Protein AF-A0A955ATY0-F1 (afdb_monomer_lite)

Structure (mmCIF, N/CA/C/O backbone):
data_AF-A0A955ATY0-F1
#
_entry.id   AF-A0A955ATY0-F1
#
loop_
_atom_site.group_PDB
_atom_site.id
_atom_site.type_symbol
_atom_site.label_atom_id
_atom_site.label_alt_id
_atom_site.label_comp_id
_atom_site.label_asym_id
_atom_site.label_entity_id
_atom_site.label_seq_id
_atom_site.pdbx_PDB_ins_code
_atom_site.Cartn_x
_atom_site.Cartn_y
_atom_site.Cartn_z
_atom_site.occupancy
_atom_site.B_iso_or_equiv
_atom_site.auth_seq_id
_atom_site.auth_comp_id
_atom_site.auth_asym_id
_atom_site.auth_atom_id
_atom_site.pdbx_PDB_model_num
ATOM 1 N N . MET A 1 1 ? 28.912 36.014 -20.173 1.00 41.66 1 MET A N 1
ATOM 2 C CA . MET A 1 1 ? 28.326 34.817 -20.828 1.00 41.66 1 MET A CA 1
ATOM 3 C C . MET A 1 1 ? 28.133 35.003 -22.333 1.00 41.66 1 MET A C 1
ATOM 5 O O . MET A 1 1 ? 28.830 34.347 -23.089 1.00 41.66 1 MET A O 1
ATOM 9 N N . ALA A 1 2 ? 27.300 35.951 -22.787 1.00 40.22 2 ALA A N 1
ATOM 10 C CA . ALA A 1 2 ? 27.138 36.262 -24.221 1.00 40.22 2 ALA A CA 1
ATOM 11 C C . ALA A 1 2 ? 28.432 36.733 -24.925 1.00 40.22 2 ALA A C 1
ATOM 13 O O . ALA A 1 2 ? 28.529 36.702 -26.146 1.00 40.22 2 ALA A O 1
ATOM 14 N N . GLU A 1 3 ? 29.416 37.206 -24.164 1.00 40.75 3 GLU A N 1
ATOM 15 C CA . GLU A 1 3 ? 30.746 37.599 -24.651 1.00 40.75 3 GLU A CA 1
ATOM 16 C C . GLU A 1 3 ? 31.743 36.421 -24.657 1.00 40.75 3 GLU A C 1
ATOM 18 O O . GLU A 1 3 ? 32.624 36.362 -25.502 1.00 40.75 3 GLU A O 1
ATOM 23 N N . TRP A 1 4 ? 31.542 35.420 -23.789 1.00 49.94 4 TRP A N 1
ATOM 24 C CA . TRP A 1 4 ? 32.333 34.179 -23.757 1.00 49.94 4 TRP A CA 1
ATOM 25 C C . TRP A 1 4 ? 31.950 33.238 -24.908 1.00 49.94 4 TRP A C 1
ATOM 27 O O . TRP A 1 4 ? 32.827 32.706 -25.586 1.00 49.94 4 TRP A O 1
ATOM 37 N N . LEU A 1 5 ? 30.643 33.124 -25.190 1.00 47.47 5 LEU A N 1
ATOM 38 C CA . LEU A 1 5 ? 30.106 32.405 -26.354 1.00 47.47 5 LEU A CA 1
ATOM 39 C C . LEU A 1 5 ? 30.513 33.062 -27.683 1.00 47.47 5 LEU A C 1
ATOM 41 O O . LEU A 1 5 ? 30.740 32.362 -28.661 1.00 47.47 5 LEU A O 1
ATOM 45 N N . ARG A 1 6 ? 30.664 34.395 -27.704 1.00 46.09 6 ARG A N 1
ATOM 46 C CA . ARG A 1 6 ? 31.121 35.149 -28.884 1.00 46.09 6 ARG A CA 1
ATOM 47 C C . ARG A 1 6 ? 32.581 34.901 -29.260 1.00 46.09 6 ARG A C 1
ATOM 49 O O . ARG A 1 6 ? 32.931 35.067 -30.421 1.00 46.09 6 ARG A O 1
ATOM 56 N N . ASN A 1 7 ? 33.411 34.503 -28.298 1.00 49.38 7 ASN A N 1
ATOM 57 C CA . ASN A 1 7 ? 34.854 34.348 -28.483 1.00 49.38 7 ASN A CA 1
ATOM 58 C C . ASN A 1 7 ? 35.297 32.913 -28.829 1.00 49.38 7 ASN A C 1
ATOM 60 O O . ASN A 1 7 ? 36.490 32.692 -29.005 1.00 49.38 7 ASN A O 1
ATOM 64 N N . HIS A 1 8 ? 34.377 31.946 -28.935 1.00 50.59 8 HIS A N 1
ATOM 65 C CA . HIS A 1 8 ? 34.693 30.553 -29.278 1.00 50.59 8 HIS A CA 1
ATOM 66 C C . HIS A 1 8 ? 33.981 30.142 -30.584 1.00 50.59 8 HIS A C 1
ATOM 68 O O . HIS A 1 8 ? 32.790 30.395 -30.749 1.00 50.59 8 HIS A O 1
ATOM 74 N N . GLU A 1 9 ? 34.716 29.520 -31.518 1.00 41.78 9 GLU A N 1
ATOM 75 C CA . GLU A 1 9 ? 34.393 29.278 -32.947 1.00 41.78 9 GLU A CA 1
ATOM 76 C C . GLU A 1 9 ? 33.212 28.320 -33.250 1.00 41.78 9 GLU A C 1
ATOM 78 O O . GLU A 1 9 ? 33.247 27.567 -34.219 1.00 41.78 9 GLU A O 1
ATOM 83 N N . ARG A 1 10 ? 32.143 28.294 -32.447 1.00 54.28 10 ARG A N 1
ATOM 84 C CA . ARG A 1 10 ? 30.954 27.450 -32.716 1.00 54.28 10 ARG A CA 1
ATOM 85 C C . ARG A 1 10 ? 29.649 28.224 -32.582 1.00 54.28 10 ARG A C 1
ATOM 87 O O . ARG A 1 10 ? 28.646 27.722 -32.080 1.00 54.28 10 ARG A O 1
ATOM 94 N N . HIS A 1 11 ? 29.681 29.469 -33.049 1.00 50.69 11 HIS A N 1
ATOM 95 C CA . HIS A 1 11 ? 28.543 30.383 -33.020 1.00 50.69 11 HIS A CA 1
ATOM 96 C C . HIS A 1 11 ? 27.327 29.828 -33.780 1.00 50.69 11 HIS A C 1
ATOM 98 O O . HIS A 1 11 ? 26.196 30.036 -33.346 1.00 50.69 11 HIS A O 1
ATOM 104 N N . ASP A 1 12 ? 27.563 29.081 -34.860 1.00 50.47 12 ASP A N 1
ATOM 105 C CA . ASP A 1 12 ? 26.503 28.513 -35.695 1.00 50.47 12 ASP A CA 1
ATOM 106 C C . ASP A 1 12 ? 25.806 27.325 -35.019 1.00 50.47 12 ASP A C 1
ATOM 108 O O . ASP A 1 12 ? 24.581 27.286 -34.980 1.00 50.47 12 ASP A O 1
ATOM 112 N N . GLU A 1 13 ? 26.548 26.428 -34.362 1.00 52.66 13 GLU A N 1
ATOM 113 C CA . GLU A 1 13 ? 25.956 25.292 -33.637 1.00 52.66 13 GLU A CA 1
ATOM 114 C C . GLU A 1 13 ? 25.204 25.721 -32.373 1.00 52.66 13 GLU A C 1
ATOM 116 O O . GLU A 1 13 ? 24.141 25.184 -32.063 1.00 52.66 13 GLU A O 1
ATOM 121 N N . ALA A 1 14 ? 25.723 26.716 -31.646 1.00 49.47 14 ALA A N 1
ATOM 122 C CA . ALA A 1 14 ? 25.027 27.269 -30.488 1.00 49.47 14 ALA A CA 1
ATOM 123 C C . ALA A 1 14 ? 23.719 27.964 -30.904 1.00 49.47 14 ALA A C 1
ATOM 125 O O . ALA A 1 14 ? 22.704 27.824 -30.222 1.00 49.47 14 ALA A O 1
ATOM 126 N N . ASN A 1 15 ? 23.722 28.667 -32.040 1.00 49.94 15 ASN A N 1
ATOM 127 C CA . ASN A 1 15 ? 22.530 29.306 -32.594 1.00 49.94 15 ASN A CA 1
ATOM 128 C C . ASN A 1 15 ? 21.525 28.290 -33.165 1.00 49.94 15 ASN A C 1
ATOM 130 O O . ASN A 1 15 ? 20.322 28.503 -33.031 1.00 49.94 15 ASN A O 1
ATOM 134 N N . GLU A 1 16 ? 21.980 27.179 -33.748 1.00 54.19 16 GLU A N 1
ATOM 135 C CA . GLU A 1 16 ? 21.119 26.111 -34.276 1.00 54.19 16 GLU A CA 1
ATOM 136 C C . GLU A 1 16 ? 20.442 25.308 -33.149 1.00 54.19 16 GLU A C 1
ATOM 138 O O . GLU A 1 16 ? 19.235 25.040 -33.197 1.00 54.19 16 GLU A O 1
ATOM 143 N N . LEU A 1 17 ? 21.181 25.019 -32.070 1.00 50.62 17 LEU A N 1
ATOM 144 C CA . LEU A 1 17 ? 20.643 24.410 -30.849 1.00 50.62 17 LEU A CA 1
ATOM 145 C C . LEU A 1 17 ? 19.684 25.354 -30.114 1.00 50.62 17 LEU A C 1
ATOM 147 O O . LEU A 1 17 ? 18.619 24.923 -29.669 1.00 50.62 17 LEU A O 1
ATOM 151 N N . PHE A 1 18 ? 20.012 26.648 -30.030 1.00 46.56 18 PHE A N 1
ATOM 152 C CA . PHE A 1 18 ? 19.133 27.652 -29.428 1.00 46.56 18 PHE A CA 1
ATOM 153 C C . PHE A 1 18 ? 17.856 27.856 -30.255 1.00 46.56 18 PHE A C 1
ATOM 155 O O . PHE A 1 18 ? 16.760 27.887 -29.698 1.00 46.56 18 PHE A O 1
ATOM 162 N N . GLY A 1 19 ? 17.971 27.919 -31.584 1.00 52.66 19 GLY A N 1
ATOM 163 C CA . GLY A 1 19 ? 16.832 27.999 -32.499 1.00 52.66 19 GLY A CA 1
ATOM 164 C C . GLY A 1 19 ? 15.909 26.783 -32.396 1.00 52.66 19 GLY A C 1
ATOM 165 O O . GLY A 1 19 ? 14.691 26.943 -32.339 1.00 52.66 19 GLY A O 1
ATOM 166 N N . SER A 1 20 ? 16.478 25.580 -32.276 1.00 51.69 20 SER A N 1
ATOM 167 C CA . SER A 1 20 ? 15.718 24.337 -32.090 1.00 51.69 20 SER A CA 1
ATOM 168 C C . SER A 1 20 ? 15.016 24.273 -30.728 1.00 51.69 20 SER A C 1
ATOM 170 O O . SER A 1 20 ? 13.864 23.848 -30.652 1.00 51.69 20 SER A O 1
ATOM 172 N N . ALA A 1 21 ? 15.665 24.748 -29.660 1.00 43.34 21 ALA A N 1
ATOM 173 C CA . ALA A 1 21 ? 15.080 24.801 -28.320 1.00 43.34 21 ALA A CA 1
ATOM 174 C C . ALA A 1 21 ? 13.936 25.826 -28.219 1.00 43.34 21 ALA A C 1
ATOM 176 O O . ALA A 1 21 ? 12.898 25.538 -27.628 1.00 43.34 21 ALA A O 1
ATOM 177 N N . VAL A 1 22 ? 14.084 27.000 -28.843 1.00 44.56 22 VAL A N 1
ATOM 178 C CA . VAL A 1 22 ? 13.033 28.034 -28.888 1.00 44.56 22 VAL A CA 1
ATOM 179 C C . VAL A 1 22 ? 11.844 27.586 -29.746 1.00 44.56 22 VAL A C 1
ATOM 181 O O . VAL A 1 22 ? 10.699 27.822 -29.367 1.00 44.56 22 VAL A O 1
ATOM 184 N N . ALA A 1 23 ? 12.089 26.889 -30.861 1.00 48.66 23 ALA A N 1
ATOM 185 C CA . ALA A 1 23 ? 11.028 26.329 -31.700 1.00 48.66 23 ALA A CA 1
ATOM 186 C C . ALA A 1 23 ? 10.260 25.177 -31.018 1.00 48.66 23 ALA A C 1
ATOM 188 O O . ALA A 1 23 ? 9.065 25.021 -31.258 1.00 48.66 23 ALA A O 1
ATOM 189 N N . MET A 1 24 ? 10.919 24.392 -30.156 1.00 40.50 24 MET A N 1
ATOM 190 C CA . MET A 1 24 ? 10.296 23.285 -29.413 1.00 40.50 24 MET A CA 1
ATOM 191 C C . MET A 1 24 ? 9.377 23.735 -28.270 1.00 40.50 24 MET A C 1
ATOM 193 O O . MET A 1 24 ? 8.453 23.002 -27.930 1.00 40.50 24 MET A O 1
ATOM 197 N N . LEU A 1 25 ? 9.626 24.897 -27.657 1.00 41.34 25 LEU A N 1
ATOM 198 C CA . LEU A 1 25 ? 9.007 25.264 -26.373 1.00 41.34 25 LEU A CA 1
ATOM 199 C C . LEU A 1 25 ? 7.781 26.184 -26.488 1.00 41.34 25 LEU A C 1
ATOM 201 O O . LEU A 1 25 ? 7.130 26.445 -25.482 1.00 41.34 25 LEU A O 1
ATOM 205 N N . GLY A 1 26 ? 7.424 26.635 -27.695 1.00 38.22 26 GLY A N 1
ATOM 206 C CA . GLY A 1 26 ? 6.106 27.205 -28.022 1.00 38.22 26 GLY A CA 1
ATOM 207 C C . GLY A 1 26 ? 5.712 28.546 -27.379 1.00 38.22 26 GLY A C 1
ATOM 208 O O . GLY A 1 26 ? 4.779 29.171 -27.872 1.00 38.22 26 GLY A O 1
ATOM 209 N N . GLU A 1 27 ? 6.412 29.028 -26.347 1.00 41.16 27 GLU A N 1
ATOM 210 C CA . GLU A 1 27 ? 6.155 30.300 -25.650 1.00 41.16 27 GLU A CA 1
ATOM 211 C C . GLU A 1 27 ? 7.454 30.974 -25.142 1.00 41.16 27 GLU A C 1
ATOM 213 O O . GLU A 1 27 ? 8.495 30.315 -25.035 1.00 41.16 27 GLU A O 1
ATOM 218 N N . PRO A 1 28 ? 7.453 32.297 -24.850 1.00 39.69 28 PRO A N 1
ATOM 219 C CA . PRO A 1 28 ? 8.675 33.037 -24.553 1.00 39.69 28 PRO A CA 1
ATOM 220 C C . PRO A 1 28 ? 9.179 32.744 -23.135 1.00 39.69 28 PRO A C 1
ATOM 222 O O . PRO A 1 28 ? 8.809 33.399 -22.161 1.00 39.69 28 PRO A O 1
ATOM 225 N N . ILE A 1 29 ? 10.101 31.793 -23.027 1.00 45.78 29 ILE A N 1
ATOM 226 C CA . ILE A 1 29 ? 10.984 31.677 -21.866 1.00 45.78 29 ILE A CA 1
ATOM 227 C C . ILE A 1 29 ? 11.922 32.891 -21.875 1.00 45.78 29 ILE A C 1
ATOM 229 O O . ILE A 1 29 ? 12.452 33.276 -22.920 1.00 45.78 29 ILE A O 1
ATOM 233 N N . THR A 1 30 ? 12.147 33.515 -20.718 1.00 48.31 30 THR A N 1
ATOM 234 C CA . THR A 1 30 ? 13.128 34.601 -20.624 1.00 48.31 30 THR A CA 1
ATOM 235 C C . THR A 1 30 ? 14.504 34.072 -21.035 1.00 48.31 30 THR A C 1
ATOM 237 O O . THR A 1 30 ? 14.915 32.973 -20.661 1.00 48.31 30 THR A O 1
ATOM 240 N N . THR A 1 31 ? 15.243 34.853 -21.823 1.00 47.38 31 THR A N 1
ATOM 241 C CA . THR A 1 31 ? 16.511 34.462 -22.470 1.00 47.38 31 THR A CA 1
ATOM 242 C C . THR A 1 31 ? 17.557 33.900 -21.493 1.00 47.38 31 THR A C 1
ATOM 244 O O . THR A 1 31 ? 18.466 33.175 -21.895 1.00 47.38 31 THR A O 1
ATOM 247 N N . GLN A 1 32 ? 17.423 34.197 -20.198 1.00 43.22 32 GLN A N 1
ATOM 248 C CA . GLN A 1 32 ? 18.288 33.703 -19.128 1.00 43.22 32 GLN A CA 1
ATOM 249 C C . GLN A 1 32 ? 18.072 32.216 -18.797 1.00 43.22 32 GLN A C 1
ATOM 251 O O . GLN A 1 32 ? 19.061 31.510 -18.625 1.00 43.22 32 GLN A O 1
ATOM 256 N N . SER A 1 33 ? 16.837 31.705 -18.772 1.00 44.78 33 SER A N 1
ATOM 257 C CA . SER A 1 33 ? 16.572 30.314 -18.362 1.00 44.78 33 SER A CA 1
ATOM 258 C C . SER A 1 33 ? 16.951 29.294 -19.441 1.00 44.78 33 SER A C 1
ATOM 260 O O . SER A 1 33 ? 17.534 28.258 -19.128 1.00 44.78 33 SER A O 1
ATOM 262 N N . ALA A 1 34 ? 16.726 29.614 -20.720 1.00 46.12 34 ALA A N 1
ATOM 263 C CA . ALA A 1 34 ? 17.145 28.759 -21.837 1.00 46.12 34 ALA A CA 1
ATOM 264 C C . ALA A 1 34 ? 18.680 28.655 -21.950 1.00 46.12 34 ALA A C 1
ATOM 266 O O . ALA A 1 34 ? 19.219 27.587 -22.230 1.00 46.12 34 ALA A O 1
ATOM 267 N N . THR A 1 35 ? 19.396 29.748 -21.660 1.00 48.88 35 THR A N 1
ATOM 268 C CA . THR A 1 35 ? 20.867 29.774 -21.697 1.00 48.88 35 THR A CA 1
ATOM 269 C C . THR A 1 35 ? 21.475 28.883 -20.607 1.00 48.88 35 THR A C 1
ATOM 271 O O . THR A 1 35 ? 22.468 28.210 -20.855 1.00 48.88 35 THR A O 1
ATOM 274 N N . VAL A 1 36 ? 20.877 28.829 -19.411 1.00 50.25 36 VAL A N 1
ATOM 275 C CA . VAL A 1 36 ? 21.381 27.992 -18.306 1.00 50.25 36 VAL A CA 1
ATOM 276 C C . VAL A 1 36 ? 21.211 26.500 -18.608 1.00 50.25 36 VAL A C 1
ATOM 278 O O . VAL A 1 36 ? 22.141 25.732 -18.384 1.00 50.25 36 VAL A O 1
ATOM 281 N N . ILE A 1 37 ? 20.075 26.094 -19.182 1.00 50.31 37 ILE A N 1
ATOM 282 C CA . ILE A 1 37 ? 19.793 24.684 -19.504 1.00 50.31 37 ILE A CA 1
ATOM 283 C C . ILE A 1 37 ? 20.755 24.154 -20.579 1.00 50.31 37 ILE A C 1
ATOM 285 O O . ILE A 1 37 ? 21.336 23.081 -20.414 1.00 50.31 37 ILE A O 1
ATOM 289 N N . VAL A 1 38 ? 20.995 24.931 -21.642 1.00 50.41 38 VAL A N 1
ATOM 290 C CA . VAL A 1 38 ? 21.937 24.554 -22.712 1.00 50.41 38 VAL A CA 1
ATOM 291 C C . VAL A 1 38 ? 23.382 24.512 -22.197 1.00 50.41 38 VAL A C 1
ATOM 293 O O . VAL A 1 38 ? 24.129 23.596 -22.537 1.00 50.41 38 VAL A O 1
ATOM 296 N N . CYS A 1 39 ? 23.775 25.449 -21.327 1.00 53.81 39 CYS A N 1
ATOM 297 C CA . CYS A 1 39 ? 25.119 25.472 -20.745 1.00 53.81 39 CYS A CA 1
ATOM 298 C C . CYS A 1 39 ? 25.400 24.278 -19.819 1.00 53.81 39 CYS A C 1
ATOM 300 O O . CYS A 1 39 ? 26.525 23.787 -19.809 1.00 53.81 39 CYS A O 1
ATOM 302 N N . VAL A 1 40 ? 24.411 23.784 -19.064 1.00 54.81 40 VAL A N 1
ATOM 303 C CA . VAL A 1 40 ? 24.610 22.608 -18.195 1.00 54.81 40 VAL A CA 1
ATOM 304 C C . VAL A 1 40 ? 24.704 21.313 -19.012 1.00 54.81 40 VAL A C 1
ATOM 306 O O . VAL A 1 40 ? 25.479 20.432 -18.662 1.00 54.81 40 VAL A O 1
ATOM 309 N N . HIS A 1 41 ? 23.986 21.205 -20.134 1.00 50.84 41 HIS A N 1
ATOM 310 C CA . HIS A 1 41 ? 24.010 20.004 -20.982 1.00 50.84 41 HIS A CA 1
ATOM 311 C C . HIS A 1 41 ? 25.291 19.838 -21.820 1.00 50.84 41 HIS A C 1
ATOM 313 O O . HIS A 1 41 ? 25.611 18.726 -22.233 1.00 50.84 41 HIS A O 1
ATOM 319 N N . LEU A 1 42 ? 26.024 20.924 -22.087 1.00 50.81 42 LEU A N 1
ATOM 320 C CA . LEU A 1 42 ? 27.236 20.905 -22.921 1.00 50.81 42 LEU A CA 1
ATOM 321 C C . LEU A 1 42 ? 28.549 20.890 -22.118 1.00 50.81 42 LEU A C 1
ATOM 323 O O . LEU A 1 42 ? 29.625 20.733 -22.704 1.00 50.81 42 LEU A O 1
ATOM 327 N N . CYS A 1 43 ? 28.482 21.051 -20.795 1.00 57.62 43 CYS A N 1
ATOM 328 C CA . CYS A 1 43 ? 29.654 21.088 -19.926 1.00 57.62 43 CYS A CA 1
ATOM 329 C C . CYS A 1 43 ? 29.855 19.743 -19.219 1.00 57.62 43 CYS A C 1
ATOM 331 O O . CYS A 1 43 ? 29.097 19.377 -18.327 1.00 57.62 43 CYS A O 1
ATOM 333 N N . THR A 1 44 ? 30.910 19.020 -19.599 1.00 65.81 44 THR A N 1
ATOM 334 C CA . THR A 1 44 ? 31.425 17.884 -18.822 1.00 65.81 44 THR A CA 1
ATOM 335 C C . THR A 1 44 ? 32.070 18.378 -17.523 1.00 65.81 44 THR A C 1
ATOM 337 O O . THR A 1 44 ? 32.506 19.527 -17.442 1.00 65.81 44 THR A O 1
ATOM 340 N N . GLU A 1 45 ? 32.180 17.513 -16.513 1.00 57.97 45 GLU A N 1
ATOM 341 C CA . GLU A 1 45 ? 32.820 17.838 -15.224 1.00 57.97 45 GLU A CA 1
ATOM 342 C C . GLU A 1 45 ? 34.251 18.390 -15.403 1.00 57.97 45 GLU A C 1
ATOM 344 O O . GLU A 1 45 ? 34.644 19.373 -14.775 1.00 57.97 45 GLU A O 1
ATOM 349 N N . GLU A 1 46 ? 34.988 17.834 -16.368 1.00 68.25 46 GLU A N 1
ATOM 350 C CA . GLU A 1 46 ? 36.325 18.279 -16.770 1.00 68.25 46 GLU A CA 1
ATOM 351 C C . GLU A 1 46 ? 36.317 19.726 -17.301 1.00 68.25 46 GLU A C 1
ATOM 353 O O . GLU A 1 46 ? 37.175 20.527 -16.941 1.00 68.25 46 GLU A O 1
ATOM 358 N N . ARG A 1 47 ? 35.283 20.117 -18.055 1.00 69.44 47 ARG A N 1
ATOM 359 C CA . ARG A 1 47 ? 35.109 21.486 -18.572 1.00 69.44 47 ARG A CA 1
ATOM 360 C C . ARG A 1 47 ? 34.583 22.477 -17.542 1.00 69.44 47 ARG A C 1
ATOM 362 O O . ARG A 1 47 ? 34.895 23.661 -17.625 1.00 69.44 47 ARG A O 1
ATOM 369 N N . LEU A 1 48 ? 33.821 22.019 -16.549 1.00 70.69 48 LEU A N 1
ATOM 370 C CA . LEU A 1 48 ? 33.420 22.867 -15.422 1.00 70.69 48 LEU A CA 1
ATOM 371 C C . LEU A 1 48 ? 34.645 23.324 -14.616 1.00 70.69 48 LEU A C 1
ATOM 373 O O . LEU A 1 48 ? 34.654 24.441 -14.100 1.00 70.69 48 LEU A O 1
ATOM 377 N N . SER A 1 49 ? 35.708 22.512 -14.567 1.00 73.25 49 SER A N 1
ATOM 378 C CA . SER A 1 49 ? 36.963 22.874 -13.897 1.00 73.25 49 SER A CA 1
ATOM 379 C C . SER A 1 49 ? 37.714 24.038 -14.566 1.00 73.25 49 SER A C 1
ATOM 381 O O . SER A 1 49 ? 38.425 24.779 -13.884 1.00 73.25 49 SER A O 1
ATOM 383 N N . GLU A 1 50 ? 37.489 24.262 -15.865 1.00 79.62 50 GLU A N 1
ATOM 384 C CA . GLU A 1 50 ? 38.102 25.341 -16.653 1.00 79.62 50 GLU A CA 1
ATOM 385 C C . GLU A 1 50 ? 37.419 26.706 -16.430 1.00 79.62 50 GLU A C 1
ATOM 387 O O . GLU A 1 50 ? 37.949 27.748 -16.825 1.00 79.62 50 GLU A O 1
ATOM 392 N N . ILE A 1 51 ? 36.254 26.733 -15.768 1.00 77.69 51 ILE A N 1
ATOM 393 C CA . ILE A 1 51 ? 35.540 27.969 -15.437 1.00 77.69 51 ILE A CA 1
ATOM 394 C C . ILE A 1 51 ? 36.270 28.676 -14.287 1.00 77.69 51 ILE A C 1
ATOM 396 O O . ILE A 1 51 ? 36.325 28.191 -13.155 1.00 77.69 51 ILE A O 1
ATOM 400 N N . THR A 1 52 ? 36.828 29.850 -14.585 1.00 81.00 52 THR A N 1
ATOM 401 C CA . THR A 1 52 ? 37.619 30.650 -13.636 1.00 81.00 52 THR A CA 1
ATOM 402 C C . THR A 1 52 ? 36.766 31.452 -12.654 1.00 81.00 52 THR A C 1
ATOM 404 O O . THR A 1 52 ? 37.239 31.787 -11.569 1.00 81.00 52 THR A O 1
ATOM 407 N N . ASP A 1 53 ? 35.507 31.733 -12.998 1.00 85.50 53 ASP A N 1
ATOM 408 C CA . ASP A 1 53 ? 34.534 32.323 -12.078 1.00 85.50 53 ASP A CA 1
ATOM 409 C C . ASP A 1 53 ? 34.020 31.247 -11.113 1.00 85.50 53 ASP A C 1
ATOM 411 O O . ASP A 1 53 ? 33.212 30.389 -11.478 1.00 85.50 53 ASP A O 1
ATOM 415 N N . SER A 1 54 ? 34.510 31.284 -9.872 1.00 73.94 54 SER A N 1
ATOM 416 C CA . SER A 1 54 ? 34.190 30.278 -8.859 1.00 73.94 54 SER A CA 1
ATOM 417 C C . SER A 1 54 ? 32.707 30.260 -8.489 1.00 73.94 54 SER A C 1
ATOM 419 O O . SER A 1 54 ? 32.162 29.188 -8.270 1.00 73.94 54 SER A O 1
ATOM 421 N N . GLY A 1 55 ? 32.024 31.411 -8.474 1.00 75.88 55 GLY A N 1
ATOM 422 C CA . GLY A 1 55 ? 30.600 31.470 -8.130 1.00 75.88 55 GLY A CA 1
ATOM 423 C C . GLY A 1 55 ? 29.719 30.837 -9.206 1.00 75.88 55 GLY A C 1
ATOM 424 O O . GLY A 1 55 ? 28.774 30.109 -8.899 1.00 75.88 55 GLY A O 1
ATOM 425 N N . LEU A 1 56 ? 30.042 31.067 -10.480 1.00 72.50 56 LEU A N 1
ATOM 426 C CA . LEU A 1 56 ? 29.359 30.414 -11.596 1.00 72.50 56 LEU A CA 1
ATOM 427 C C . LEU A 1 56 ? 29.657 28.911 -11.639 1.00 72.50 56 LEU A C 1
ATOM 429 O O . LEU A 1 56 ? 28.736 28.113 -11.818 1.00 72.50 56 LEU A O 1
ATOM 433 N N . ARG A 1 57 ? 30.924 28.526 -11.451 1.00 80.81 57 ARG A N 1
ATOM 434 C CA . ARG A 1 57 ? 31.346 27.124 -11.417 1.00 80.81 57 ARG A CA 1
ATOM 435 C C . ARG A 1 57 ? 30.640 26.353 -10.307 1.00 80.81 57 ARG A C 1
ATOM 437 O O . ARG A 1 57 ? 30.099 25.290 -10.581 1.00 80.81 57 ARG A O 1
ATOM 444 N N . ASP A 1 58 ? 30.587 26.900 -9.097 1.00 72.88 58 ASP A N 1
ATOM 445 C CA . ASP A 1 58 ? 29.963 26.237 -7.950 1.00 72.88 58 ASP A CA 1
ATOM 446 C C . ASP A 1 58 ? 28.441 26.114 -8.134 1.00 72.88 58 ASP A C 1
ATOM 448 O O . ASP A 1 58 ? 27.860 25.089 -7.793 1.00 72.88 58 ASP A O 1
ATOM 452 N N . ASN A 1 59 ? 27.782 27.098 -8.757 1.00 65.56 59 ASN A N 1
ATOM 453 C CA . ASN A 1 59 ? 26.358 27.001 -9.099 1.00 65.56 59 ASN A CA 1
ATOM 454 C C . ASN A 1 59 ? 26.074 25.937 -10.172 1.00 65.56 59 ASN A C 1
ATOM 456 O O . ASN A 1 59 ? 25.106 25.187 -10.051 1.00 65.56 59 ASN A O 1
ATOM 460 N N . LEU A 1 60 ? 26.910 25.848 -11.210 1.00 67.62 60 LEU A N 1
ATOM 461 C CA . LEU A 1 60 ? 26.778 24.829 -12.257 1.00 67.62 60 LEU A CA 1
ATOM 462 C C . LEU A 1 60 ? 27.115 23.433 -11.730 1.00 67.62 60 LEU A C 1
ATOM 464 O O . LEU A 1 60 ? 26.407 22.485 -12.050 1.00 67.62 60 LEU A O 1
ATOM 468 N N . LEU A 1 61 ? 28.133 23.312 -10.875 1.00 67.50 61 LEU A N 1
ATOM 469 C CA . LEU A 1 61 ? 28.439 22.075 -10.167 1.00 67.50 61 LEU A CA 1
ATOM 470 C C . LEU A 1 61 ? 27.310 21.698 -9.215 1.00 67.50 61 LEU A C 1
ATOM 472 O O . LEU A 1 61 ? 26.961 20.533 -9.178 1.00 67.50 61 LEU A O 1
ATOM 476 N N . ASN A 1 62 ? 26.674 22.631 -8.508 1.00 61.66 62 ASN A N 1
ATOM 477 C CA . ASN A 1 62 ? 25.507 22.320 -7.677 1.00 61.66 62 ASN A CA 1
ATOM 478 C C . ASN A 1 62 ? 24.301 21.853 -8.509 1.00 61.66 62 ASN A C 1
ATOM 480 O O . ASN A 1 62 ? 23.588 20.952 -8.081 1.00 61.66 62 ASN A O 1
ATOM 484 N N . LEU A 1 63 ? 24.093 22.404 -9.708 1.00 59.97 63 LEU A N 1
ATOM 485 C CA . LEU A 1 63 ? 23.068 21.930 -10.648 1.00 59.97 63 LEU A CA 1
ATOM 486 C C . LEU A 1 63 ? 23.407 20.551 -11.241 1.00 59.97 63 LEU A C 1
ATOM 488 O O . LEU A 1 63 ? 22.522 19.715 -11.393 1.00 59.97 63 LEU A O 1
ATOM 492 N N . TYR A 1 64 ? 24.682 20.300 -11.546 1.00 59.78 64 TYR A N 1
ATOM 493 C CA . TYR A 1 64 ? 25.183 19.029 -12.080 1.00 59.78 64 TYR A CA 1
ATOM 494 C C . TYR A 1 64 ? 25.191 17.915 -11.011 1.00 59.78 64 TYR A C 1
ATOM 496 O O . TYR A 1 64 ? 24.680 16.822 -11.237 1.00 59.78 64 TYR A O 1
ATOM 504 N N . SER A 1 65 ? 25.705 18.220 -9.816 1.00 57.50 65 SER A N 1
ATOM 505 C CA . SER A 1 65 ? 25.857 17.317 -8.659 1.00 57.50 65 SER A CA 1
ATOM 506 C C . SER A 1 65 ? 24.559 17.121 -7.884 1.00 57.50 65 SER A C 1
ATOM 508 O O . SER A 1 65 ? 24.363 16.081 -7.265 1.00 57.50 65 SER A O 1
ATOM 510 N N . GLY A 1 66 ? 23.654 18.103 -7.931 1.00 52.19 66 GLY A N 1
ATOM 511 C CA . GLY A 1 66 ? 22.304 17.988 -7.383 1.00 52.19 66 GLY A CA 1
ATOM 512 C C . GLY A 1 66 ? 21.432 16.986 -8.139 1.00 52.19 66 GLY A C 1
ATOM 513 O O . GLY A 1 66 ? 20.303 16.749 -7.720 1.00 52.19 66 GLY A O 1
ATOM 514 N N . GLY A 1 67 ? 21.960 16.399 -9.222 1.00 44.62 67 GLY A N 1
ATOM 515 C CA . GLY A 1 67 ? 21.221 15.587 -10.162 1.00 44.62 67 GLY A CA 1
ATOM 516 C C . GLY A 1 67 ? 20.175 16.463 -10.826 1.00 44.62 67 GLY A C 1
ATOM 517 O O . GLY A 1 67 ? 19.125 16.739 -10.248 1.00 44.62 67 GLY A O 1
ATOM 518 N N . ILE A 1 68 ? 20.401 16.855 -12.079 1.00 45.16 68 ILE A N 1
ATOM 519 C CA . ILE A 1 68 ? 19.248 17.080 -12.947 1.00 45.16 68 ILE A CA 1
ATOM 520 C C . ILE A 1 68 ? 18.571 15.711 -13.031 1.00 45.16 68 ILE A C 1
ATOM 522 O O . ILE A 1 68 ? 18.926 14.882 -13.866 1.00 45.16 68 ILE A O 1
ATOM 526 N N . GLN A 1 69 ? 17.655 15.450 -12.093 1.00 47.69 69 GLN A N 1
ATOM 527 C CA . GLN A 1 69 ? 16.580 14.492 -12.264 1.00 47.69 69 GLN A CA 1
ATOM 528 C C . GLN A 1 69 ? 16.073 14.787 -13.671 1.00 47.69 69 GLN A C 1
ATOM 530 O O . GLN A 1 69 ? 15.679 15.939 -13.905 1.00 47.69 69 GLN A O 1
ATOM 535 N N . PRO A 1 70 ? 16.234 13.855 -14.630 1.00 53.09 70 PRO A N 1
ATOM 536 C CA . PRO A 1 70 ? 15.853 14.119 -16.004 1.00 53.09 70 PRO A CA 1
ATOM 537 C C . PRO A 1 70 ? 14.448 14.688 -15.949 1.00 53.09 70 PRO A C 1
ATOM 539 O O . PRO A 1 70 ? 13.590 14.151 -15.239 1.00 53.09 70 PRO A O 1
ATOM 542 N N . THR A 1 71 ? 14.244 15.845 -16.581 1.00 59.38 71 THR A N 1
ATOM 543 C CA . THR A 1 71 ? 12.922 16.449 -16.514 1.00 59.38 71 THR A CA 1
ATOM 544 C C . THR A 1 71 ? 11.936 15.413 -17.046 1.00 59.38 71 THR A C 1
ATOM 546 O O . THR A 1 71 ? 12.283 14.582 -17.886 1.00 59.38 71 THR A O 1
ATOM 549 N N . LEU A 1 72 ? 10.709 15.412 -16.538 1.00 50.78 72 LEU A N 1
ATOM 550 C CA . LEU A 1 72 ? 9.625 14.599 -17.095 1.00 50.78 72 LEU A CA 1
ATOM 551 C C . LEU A 1 72 ? 9.628 14.606 -18.631 1.00 50.78 72 LEU A C 1
ATOM 553 O O . LEU A 1 72 ? 9.458 13.572 -19.272 1.00 50.78 72 LEU A O 1
ATOM 557 N N . GLU A 1 73 ? 9.877 15.790 -19.195 1.00 54.34 73 GLU A N 1
ATOM 558 C CA . GLU A 1 73 ? 10.032 16.043 -20.619 1.00 54.34 73 GLU A CA 1
ATOM 559 C C . GLU A 1 73 ? 11.211 15.265 -21.219 1.00 54.34 73 GLU A C 1
ATOM 561 O O . GLU A 1 73 ? 11.064 14.675 -22.280 1.00 54.34 73 GLU A O 1
ATOM 566 N N . ASP A 1 74 ? 12.366 15.207 -20.554 1.00 60.62 74 ASP A N 1
ATOM 567 C CA . ASP A 1 74 ? 13.543 14.451 -20.997 1.00 60.62 74 ASP A CA 1
ATOM 568 C C . ASP A 1 74 ? 13.314 12.945 -20.953 1.00 60.62 74 ASP A C 1
ATOM 570 O O . ASP A 1 74 ? 13.666 12.253 -21.909 1.00 60.62 74 ASP A O 1
ATOM 574 N N . VAL A 1 75 ? 12.710 12.427 -19.878 1.00 54.78 75 VAL A N 1
ATOM 575 C CA . VAL A 1 75 ? 12.403 10.994 -19.781 1.00 54.78 75 VAL A CA 1
ATOM 576 C C . VAL A 1 75 ? 11.369 10.614 -20.838 1.00 54.78 75 VAL A C 1
ATOM 578 O O . VAL A 1 75 ? 11.559 9.634 -21.553 1.00 54.78 75 VAL A O 1
ATOM 581 N N . ARG A 1 76 ? 10.333 11.438 -21.028 1.00 55.97 76 ARG A N 1
ATOM 582 C CA . ARG A 1 76 ? 9.320 11.255 -22.073 1.00 55.97 76 ARG A CA 1
ATOM 583 C C . ARG A 1 76 ? 9.906 11.361 -23.476 1.00 55.97 76 ARG A C 1
ATOM 585 O O . ARG A 1 76 ? 9.639 10.511 -24.318 1.00 55.97 76 ARG A O 1
ATOM 592 N N . ASN A 1 77 ? 10.724 12.375 -23.742 1.00 60.47 77 ASN A N 1
ATOM 593 C CA . ASN A 1 77 ? 11.388 12.545 -25.031 1.00 60.47 77 ASN A CA 1
ATOM 594 C C . ASN A 1 77 ? 12.320 11.365 -25.312 1.00 60.47 77 ASN A C 1
ATOM 596 O O . ASN A 1 77 ? 12.386 10.899 -26.446 1.00 60.47 77 ASN A O 1
ATOM 600 N N . ARG A 1 78 ? 13.006 10.842 -24.292 1.00 61.41 78 ARG A N 1
ATOM 601 C CA . ARG A 1 78 ? 13.845 9.646 -24.412 1.00 61.41 78 ARG A CA 1
ATOM 602 C C . ARG A 1 78 ? 12.998 8.395 -24.668 1.00 61.41 78 ARG A C 1
ATOM 604 O O . ARG A 1 78 ? 13.346 7.639 -25.570 1.00 61.41 78 ARG A O 1
ATOM 611 N N . ALA A 1 79 ? 11.862 8.244 -23.986 1.00 53.88 79 ALA A N 1
ATOM 612 C CA . ALA A 1 79 ? 10.884 7.176 -24.206 1.00 53.88 79 ALA A CA 1
ATOM 613 C C . ALA A 1 79 ? 10.300 7.171 -25.617 1.00 53.88 79 ALA A C 1
ATOM 615 O O . ALA A 1 79 ? 10.191 6.127 -26.247 1.00 53.88 79 ALA A O 1
ATOM 616 N N . GLN A 1 80 ? 9.947 8.348 -26.128 1.00 56.53 80 GLN A N 1
ATOM 617 C CA . GLN A 1 80 ? 9.298 8.494 -27.428 1.00 56.53 80 GLN A CA 1
ATOM 618 C C . GLN A 1 80 ? 10.277 8.405 -28.601 1.00 56.53 80 GLN A C 1
ATOM 620 O O . GLN A 1 80 ? 9.897 7.971 -29.686 1.00 56.53 80 GLN A O 1
ATOM 625 N N . ARG A 1 81 ? 11.529 8.845 -28.416 1.00 59.50 81 ARG A N 1
ATOM 626 C CA . ARG A 1 81 ? 12.552 8.856 -29.478 1.00 59.50 81 ARG A CA 1
ATOM 627 C C . ARG A 1 81 ? 13.326 7.554 -29.575 1.00 59.50 81 ARG A C 1
ATOM 629 O O . ARG A 1 81 ? 13.909 7.282 -30.622 1.00 59.50 81 ARG A O 1
ATOM 636 N N . THR A 1 82 ? 13.367 6.778 -28.499 1.00 51.25 82 THR A N 1
ATOM 637 C CA . THR A 1 82 ? 14.122 5.533 -28.478 1.00 51.25 82 THR A CA 1
ATOM 638 C C . THR A 1 82 ? 13.155 4.380 -28.708 1.00 51.25 82 THR A C 1
ATOM 640 O O . THR A 1 82 ? 12.212 4.239 -27.933 1.00 51.25 82 THR A O 1
ATOM 643 N N . PRO A 1 83 ? 13.346 3.558 -29.757 1.00 55.06 83 PRO A N 1
ATOM 644 C CA . PRO A 1 83 ? 12.611 2.308 -29.891 1.00 55.06 83 PRO A CA 1
ATOM 645 C C . PRO A 1 83 ? 12.618 1.560 -28.552 1.00 55.06 83 PRO A C 1
ATOM 647 O O . PRO A 1 83 ? 13.667 1.477 -27.910 1.00 55.06 83 PRO A O 1
ATOM 650 N N . VAL A 1 84 ? 11.475 1.007 -28.133 1.00 52.12 84 VAL A N 1
ATOM 651 C CA . VAL A 1 84 ? 11.346 0.233 -26.875 1.00 52.12 84 VAL A CA 1
ATOM 652 C C . VAL A 1 84 ? 12.415 -0.871 -26.781 1.00 52.12 84 VAL A C 1
ATOM 654 O O . VAL A 1 84 ? 12.841 -1.275 -25.705 1.00 52.12 84 VAL A O 1
ATOM 657 N N . GLU A 1 85 ? 12.912 -1.321 -27.930 1.00 50.12 85 GLU A N 1
ATOM 658 C CA . GLU A 1 85 ? 13.966 -2.322 -28.066 1.00 50.12 85 GLU A CA 1
ATOM 659 C C . GLU A 1 85 ? 15.372 -1.820 -27.663 1.00 50.12 85 GLU A C 1
ATOM 661 O O . GLU A 1 85 ? 16.201 -2.636 -27.252 1.00 50.12 85 GLU A O 1
ATOM 666 N N . SER A 1 86 ? 15.658 -0.511 -27.743 1.00 59.84 86 SER A N 1
ATOM 667 C CA . SER A 1 86 ? 16.988 0.076 -27.491 1.00 59.84 86 SER A CA 1
ATOM 668 C C . SER A 1 86 ? 17.098 0.936 -26.227 1.00 59.84 86 SER A C 1
ATOM 670 O O . SER A 1 86 ? 18.213 1.144 -25.746 1.00 59.84 86 SER A O 1
ATOM 672 N N . TRP A 1 87 ? 15.983 1.364 -25.626 1.00 62.59 87 TRP A N 1
ATOM 673 C CA . TRP A 1 87 ? 15.958 1.942 -24.278 1.00 62.59 87 TRP A CA 1
ATOM 674 C C . TRP A 1 87 ? 15.208 1.011 -23.337 1.00 62.59 87 TRP A C 1
ATOM 676 O O . TRP A 1 87 ? 14.052 0.675 -23.566 1.00 62.59 87 TRP A O 1
ATOM 686 N N . ARG A 1 88 ? 15.885 0.581 -22.271 1.00 66.75 88 ARG A N 1
ATOM 687 C CA . ARG A 1 88 ? 15.318 -0.277 -21.228 1.00 66.75 88 ARG A CA 1
ATOM 688 C C . ARG A 1 88 ? 15.264 0.532 -19.939 1.00 66.75 88 ARG A C 1
ATOM 690 O O . ARG A 1 88 ? 16.258 0.509 -19.211 1.00 66.75 88 ARG A O 1
ATOM 697 N N . PRO A 1 89 ? 14.164 1.256 -19.671 1.00 66.81 89 PRO A N 1
ATOM 698 C CA . PRO A 1 89 ? 14.039 1.994 -18.429 1.00 66.81 89 PRO A CA 1
ATOM 699 C C . PRO A 1 89 ? 14.164 1.019 -17.268 1.00 66.81 89 PRO A C 1
ATOM 701 O O . PRO A 1 89 ? 13.631 -0.098 -17.291 1.00 66.81 89 PRO A O 1
ATOM 704 N N . THR A 1 90 ? 14.891 1.445 -16.251 1.00 77.06 90 THR A N 1
ATOM 705 C CA . THR A 1 90 ? 14.844 0.822 -14.943 1.00 77.06 90 THR A CA 1
ATOM 706 C C . THR A 1 90 ? 13.438 0.958 -14.372 1.00 77.06 90 THR A C 1
ATOM 708 O O . THR A 1 90 ? 12.633 1.803 -14.766 1.00 77.06 90 THR A O 1
ATOM 711 N N . TRP A 1 91 ? 13.127 0.099 -13.413 1.00 71.88 91 TRP A N 1
ATOM 712 C CA . TRP A 1 91 ? 11.842 0.164 -12.739 1.00 71.88 91 TRP A CA 1
ATOM 713 C C . TRP A 1 91 ? 11.601 1.516 -12.047 1.00 71.88 91 TRP A C 1
ATOM 715 O O . TRP A 1 91 ? 10.488 2.037 -12.057 1.00 71.88 91 TRP A O 1
ATOM 725 N N . ASP A 1 92 ? 12.650 2.087 -11.460 1.00 70.69 92 ASP A N 1
ATOM 726 C CA . ASP A 1 92 ? 12.546 3.348 -10.731 1.00 70.69 92 ASP A CA 1
ATOM 727 C C . ASP A 1 92 ? 12.265 4.513 -11.687 1.00 70.69 92 ASP A C 1
ATOM 729 O O . ASP A 1 92 ? 11.472 5.390 -11.351 1.00 70.69 92 ASP A O 1
ATOM 733 N N . GLU A 1 93 ? 12.798 4.467 -12.914 1.00 73.31 93 GLU A N 1
ATOM 734 C CA . GLU A 1 93 ? 12.441 5.416 -13.975 1.00 73.31 93 GLU A CA 1
ATOM 735 C C . GLU A 1 93 ? 10.952 5.316 -14.350 1.00 73.31 93 GLU A C 1
ATOM 737 O O . GLU A 1 93 ? 10.292 6.347 -14.466 1.00 73.31 93 GLU A O 1
ATOM 742 N N . TRP A 1 94 ? 10.378 4.108 -14.450 1.00 73.19 94 TRP A N 1
ATOM 743 C CA . TRP A 1 94 ? 8.933 3.937 -14.684 1.00 73.19 94 TRP A CA 1
ATOM 744 C C . TRP A 1 94 ? 8.070 4.496 -13.543 1.00 73.19 94 TRP A C 1
ATOM 746 O O . TRP A 1 94 ? 7.038 5.132 -13.791 1.00 73.19 94 TRP A O 1
ATOM 756 N N . CYS A 1 95 ? 8.486 4.282 -12.290 1.00 69.00 95 CYS A N 1
ATOM 757 C CA . CYS A 1 95 ? 7.837 4.874 -11.118 1.00 69.00 95 CYS A CA 1
ATOM 758 C C . CYS A 1 95 ? 7.870 6.398 -11.162 1.00 69.00 95 CYS A C 1
ATOM 760 O O . CYS A 1 95 ? 6.824 7.025 -10.999 1.00 69.00 95 CYS A O 1
ATOM 762 N N . GLU A 1 96 ? 9.035 6.993 -11.406 1.00 70.12 96 GLU A N 1
ATOM 763 C CA . GLU A 1 96 ? 9.184 8.448 -11.462 1.00 70.12 96 GLU A CA 1
ATOM 764 C C . GLU A 1 96 ? 8.365 9.061 -12.605 1.00 70.12 96 GLU A C 1
ATOM 766 O O . GLU A 1 96 ? 7.623 10.017 -12.376 1.00 70.12 96 GLU A O 1
ATOM 771 N N . MET A 1 97 ? 8.387 8.469 -13.807 1.00 70.38 97 MET A N 1
ATOM 772 C CA . MET A 1 97 ? 7.543 8.913 -14.927 1.00 70.38 97 MET A CA 1
ATOM 773 C C . MET A 1 97 ? 6.064 8.947 -14.539 1.00 70.38 97 MET A C 1
ATOM 775 O O . MET A 1 97 ? 5.375 9.954 -14.716 1.00 70.38 97 MET A O 1
ATOM 779 N N . SER A 1 98 ? 5.574 7.855 -13.965 1.00 69.00 98 SER A N 1
ATOM 780 C CA . SER A 1 98 ? 4.158 7.722 -13.642 1.00 69.00 98 SER A CA 1
ATOM 781 C C . SER A 1 98 ? 3.724 8.644 -12.503 1.00 69.00 98 SER A C 1
ATOM 783 O O . SER A 1 98 ? 2.663 9.267 -12.582 1.00 69.00 98 SER A O 1
ATOM 785 N N . LEU A 1 99 ? 4.558 8.796 -11.466 1.00 66.88 99 LEU A N 1
ATOM 786 C CA . LEU A 1 99 ? 4.344 9.763 -10.381 1.00 66.88 99 LEU A CA 1
ATOM 787 C C . LEU A 1 99 ? 4.268 11.196 -10.895 1.00 66.88 99 LEU A C 1
ATOM 789 O O . LEU A 1 99 ? 3.512 12.026 -10.382 1.00 66.88 99 LEU A O 1
ATOM 793 N N . ALA A 1 100 ? 5.066 11.500 -11.903 1.00 67.31 100 ALA A N 1
ATOM 794 C CA . ALA A 1 100 ? 5.178 12.843 -12.401 1.00 67.31 100 ALA A CA 1
ATOM 795 C C . ALA A 1 100 ? 4.039 13.168 -13.406 1.00 67.31 100 ALA A C 1
ATOM 797 O O . ALA A 1 100 ? 3.596 14.314 -13.457 1.00 67.31 100 ALA A O 1
ATOM 798 N N . HIS A 1 101 ? 3.420 12.167 -14.054 1.00 63.69 101 HIS A N 1
ATOM 799 C CA . HIS A 1 101 ? 2.116 12.310 -14.732 1.00 63.69 101 HIS A CA 1
ATOM 800 C C . HIS A 1 101 ? 0.921 12.424 -13.770 1.00 63.69 101 HIS A C 1
ATOM 802 O O . HIS A 1 101 ? -0.067 13.096 -14.079 1.00 63.69 101 HIS A O 1
ATOM 808 N N . TYR A 1 102 ? 1.003 11.796 -12.597 1.00 66.88 102 TYR A N 1
ATOM 809 C CA . TYR A 1 102 ? -0.066 11.796 -11.600 1.00 66.88 102 TYR A CA 1
ATOM 810 C C . TYR A 1 102 ? -0.418 13.203 -11.083 1.00 66.88 102 TYR A C 1
ATOM 812 O O . TYR A 1 102 ? -1.590 13.585 -11.063 1.00 66.88 102 TYR A O 1
ATOM 820 N N . ARG A 1 103 ? 0.593 13.988 -10.673 1.00 58.28 103 ARG A N 1
ATOM 821 C CA . ARG A 1 103 ? 0.407 15.268 -9.956 1.00 58.28 103 ARG A CA 1
ATOM 822 C C . ARG A 1 103 ? -0.245 16.394 -10.788 1.00 58.28 103 ARG A C 1
ATOM 824 O O . ARG A 1 103 ? -1.111 17.071 -10.237 1.00 58.28 103 ARG A O 1
ATOM 831 N N . PRO A 1 104 ? 0.119 16.642 -12.061 1.00 57.66 104 PRO A N 1
ATOM 832 C CA . PRO A 1 104 ? -0.397 17.798 -12.801 1.00 57.66 104 PRO A CA 1
ATOM 833 C C . PRO A 1 104 ? -1.723 17.526 -13.517 1.00 57.66 104 PRO A C 1
ATOM 835 O O . PRO A 1 104 ? -2.502 18.449 -13.738 1.00 57.66 104 PRO A O 1
ATOM 838 N N . LEU A 1 105 ? -1.976 16.273 -13.911 1.00 57.59 105 LEU A N 1
ATOM 839 C CA . LEU A 1 105 ? -3.036 15.938 -14.868 1.00 57.59 105 LEU A CA 1
ATOM 840 C C . LEU A 1 105 ? -4.232 15.216 -14.249 1.00 57.59 105 LEU A C 1
ATOM 842 O O . LEU A 1 105 ? -5.071 14.713 -14.995 1.00 57.59 105 LEU A O 1
ATOM 846 N N . GLN A 1 106 ? -4.318 15.153 -12.914 1.00 61.41 106 GLN A N 1
ATOM 847 C CA . GLN A 1 106 ? -5.363 14.402 -12.212 1.00 61.41 106 GLN A CA 1
ATOM 848 C C . GLN A 1 106 ? -5.545 13.019 -12.845 1.00 61.41 106 GLN A C 1
ATOM 850 O O . GLN A 1 106 ? -6.633 12.692 -13.315 1.00 61.41 106 GLN A O 1
ATOM 855 N N . TRP A 1 107 ? -4.472 12.225 -12.893 1.00 62.81 107 TRP A N 1
ATOM 856 C CA . TRP A 1 107 ? -4.470 10.860 -13.442 1.00 62.81 107 TRP A CA 1
ATOM 857 C C . TRP A 1 107 ? -4.493 10.734 -14.970 1.00 62.81 107 TRP A C 1
ATOM 859 O O . TRP A 1 107 ? -4.164 9.668 -15.492 1.00 62.81 107 TRP A O 1
ATOM 869 N N . LYS A 1 108 ? -4.817 11.796 -15.715 1.00 59.50 108 LYS A N 1
ATOM 870 C CA . LYS A 1 108 ? -4.915 11.741 -17.178 1.00 59.50 108 LYS A CA 1
ATOM 871 C C . LYS A 1 108 ? -3.523 11.564 -17.807 1.00 59.50 108 LYS A C 1
ATOM 873 O O . LYS A 1 108 ? -2.762 12.517 -17.922 1.00 59.50 108 LYS A O 1
ATOM 878 N N . GLY A 1 109 ? -3.189 10.332 -18.195 1.00 64.69 109 GLY A N 1
ATOM 879 C CA . GLY A 1 109 ? -1.898 9.939 -18.784 1.00 64.69 109 GLY A CA 1
ATOM 880 C C . GLY A 1 109 ? -1.079 8.969 -17.924 1.00 64.69 109 GLY A C 1
ATOM 881 O O . GLY A 1 109 ? -0.331 8.171 -18.477 1.00 64.69 109 GLY A O 1
ATOM 882 N N . ALA A 1 110 ? -1.285 8.951 -16.602 1.00 69.44 110 ALA A N 1
ATOM 883 C CA . ALA A 1 110 ? -0.629 7.979 -15.719 1.00 69.44 110 ALA A CA 1
ATOM 884 C C . ALA A 1 110 ? -1.058 6.536 -16.044 1.00 69.44 110 ALA A C 1
ATOM 886 O O . ALA A 1 110 ? -0.246 5.623 -15.972 1.00 69.44 110 ALA A O 1
ATOM 887 N N . GLU A 1 111 ? -2.311 6.345 -16.468 1.00 72.06 111 GLU A N 1
ATOM 888 C CA . GLU A 1 111 ? -2.829 5.069 -16.976 1.00 72.06 111 GLU A CA 1
ATOM 889 C C . GLU A 1 111 ? -2.076 4.584 -18.224 1.00 72.06 111 GLU A C 1
ATOM 891 O O . GLU A 1 111 ? -1.717 3.414 -18.303 1.00 72.06 111 GLU A O 1
ATOM 896 N N . THR A 1 112 ? -1.781 5.470 -19.180 1.00 71.44 112 THR A N 1
ATOM 897 C CA . THR A 1 112 ? -1.061 5.105 -20.412 1.00 71.44 112 THR A CA 1
ATOM 898 C C . THR A 1 112 ? 0.383 4.690 -20.123 1.00 71.44 112 THR A C 1
ATOM 900 O O . THR A 1 112 ? 0.867 3.690 -20.660 1.00 71.44 112 THR A O 1
ATOM 903 N N . GLU A 1 113 ? 1.068 5.421 -19.243 1.00 72.06 113 GLU A N 1
ATOM 904 C CA . GLU A 1 113 ? 2.422 5.054 -18.811 1.00 72.06 113 GLU A CA 1
ATOM 905 C C . GLU A 1 113 ? 2.409 3.750 -18.004 1.00 72.06 113 GLU A C 1
ATOM 907 O O . GLU A 1 113 ? 3.228 2.862 -18.243 1.00 72.06 113 GLU A O 1
ATOM 912 N N . ALA A 1 114 ? 1.415 3.571 -17.128 1.00 74.69 114 ALA A N 1
ATOM 913 C CA . ALA A 1 114 ? 1.205 2.328 -16.398 1.00 74.69 114 ALA A CA 1
ATOM 914 C C . ALA A 1 114 ? 0.978 1.140 -17.347 1.00 74.69 114 ALA A C 1
ATOM 916 O O . ALA A 1 114 ? 1.611 0.103 -17.171 1.00 74.69 114 ALA A O 1
ATOM 917 N N . GLN A 1 115 ? 0.141 1.282 -18.380 1.00 76.31 115 GLN A N 1
ATOM 918 C CA . GLN A 1 115 ? -0.097 0.248 -19.398 1.00 76.31 115 GLN A CA 1
ATOM 919 C C . GLN A 1 115 ? 1.184 -0.127 -20.150 1.00 76.31 115 GLN A C 1
ATOM 921 O O . GLN A 1 115 ? 1.450 -1.310 -20.374 1.00 76.31 115 GLN A O 1
ATOM 926 N N . THR A 1 116 ? 2.009 0.864 -20.487 1.00 73.75 116 THR A N 1
ATOM 927 C CA . THR A 1 116 ? 3.301 0.623 -21.142 1.00 73.75 116 THR A CA 1
ATOM 928 C C . THR A 1 116 ? 4.248 -0.131 -20.208 1.00 73.75 116 THR A C 1
ATOM 930 O O . THR A 1 116 ? 4.798 -1.166 -20.591 1.00 73.75 116 THR A O 1
ATOM 933 N N . ALA A 1 117 ? 4.371 0.309 -18.951 1.00 72.62 117 ALA A N 1
ATOM 934 C CA . ALA A 1 117 ? 5.161 -0.383 -17.935 1.00 72.62 117 ALA A CA 1
ATOM 935 C C . ALA A 1 117 ? 4.675 -1.828 -17.723 1.00 72.62 117 ALA A C 1
ATOM 937 O O . ALA A 1 117 ? 5.488 -2.749 -17.642 1.00 72.62 117 ALA A O 1
ATOM 938 N N . ILE A 1 118 ? 3.354 -2.045 -17.701 1.00 75.62 118 ILE A N 1
ATOM 939 C CA . ILE A 1 118 ? 2.721 -3.366 -17.598 1.00 75.62 118 ILE A CA 1
ATOM 940 C C . ILE A 1 118 ? 3.125 -4.261 -18.772 1.00 75.62 118 ILE A C 1
ATOM 942 O O . ILE A 1 118 ? 3.494 -5.414 -18.552 1.00 75.62 118 ILE A O 1
ATOM 946 N N . GLN A 1 119 ? 3.079 -3.755 -20.006 1.00 76.00 119 GLN A N 1
ATOM 947 C CA . GLN A 1 119 ? 3.433 -4.535 -21.192 1.00 76.00 119 GLN A CA 1
ATOM 948 C C . GLN A 1 119 ? 4.888 -5.013 -21.140 1.00 76.00 119 GLN A C 1
ATOM 950 O O . GLN A 1 119 ? 5.144 -6.194 -21.363 1.00 76.00 119 GLN A O 1
ATOM 955 N N . VAL A 1 120 ? 5.821 -4.125 -20.788 1.00 70.94 120 VAL A N 1
ATOM 956 C CA . VAL A 1 120 ? 7.248 -4.472 -20.677 1.00 70.94 120 VAL A CA 1
ATOM 957 C C . VAL A 1 120 ? 7.487 -5.451 -19.521 1.00 70.94 120 VAL A C 1
ATOM 959 O O . VAL A 1 120 ? 8.311 -6.359 -19.613 1.00 70.94 120 VAL A O 1
ATOM 962 N N . ALA A 1 121 ? 6.761 -5.289 -18.418 1.00 71.25 121 ALA A N 1
ATOM 963 C CA . ALA A 1 121 ? 6.964 -6.079 -17.214 1.00 71.25 121 ALA A CA 1
ATOM 964 C C . ALA A 1 121 ? 6.347 -7.482 -17.254 1.00 71.25 121 ALA A C 1
ATOM 966 O O . ALA A 1 121 ? 6.871 -8.377 -16.593 1.00 71.25 121 ALA A O 1
ATOM 967 N N . ARG A 1 122 ? 5.320 -7.727 -18.080 1.00 71.50 122 ARG A N 1
ATOM 968 C CA . ARG A 1 122 ? 4.768 -9.080 -18.309 1.00 71.50 122 ARG A CA 1
ATOM 969 C C . ARG A 1 122 ? 5.801 -10.081 -18.827 1.00 71.50 122 ARG A C 1
ATOM 971 O O . ARG A 1 122 ? 5.635 -11.280 -18.633 1.00 71.50 122 ARG A O 1
ATOM 978 N N . GLU A 1 123 ? 6.874 -9.603 -19.446 1.00 73.12 123 GLU A N 1
ATOM 979 C CA . GLU A 1 123 ? 7.959 -10.451 -19.943 1.00 73.12 123 GLU A CA 1
ATOM 980 C C . GLU A 1 123 ? 8.917 -10.917 -18.830 1.00 73.12 123 GLU A C 1
ATOM 982 O O . GLU A 1 123 ? 9.799 -11.740 -19.082 1.00 73.12 123 GLU A O 1
ATOM 987 N N . LYS A 1 124 ? 8.770 -10.408 -17.594 1.00 72.25 124 LYS A N 1
ATOM 988 C CA . LYS A 1 124 ? 9.674 -10.685 -16.471 1.00 72.25 124 LYS A CA 1
ATOM 989 C C . LYS A 1 124 ? 8.909 -10.963 -15.177 1.00 72.25 124 LYS A C 1
ATOM 991 O O . LYS A 1 124 ? 8.383 -10.052 -14.543 1.00 72.25 124 LYS A O 1
ATOM 996 N N . GLU A 1 125 ? 8.942 -12.215 -14.714 1.00 65.81 125 GLU A N 1
ATOM 997 C CA . GLU A 1 125 ? 8.288 -12.644 -13.460 1.00 65.81 125 GLU A CA 1
ATOM 998 C C . GLU A 1 125 ? 8.715 -11.789 -12.251 1.00 65.81 125 GLU A C 1
ATOM 1000 O O . GLU A 1 125 ? 7.907 -11.461 -11.382 1.00 65.81 125 GLU A O 1
ATOM 1005 N N . GLU A 1 126 ? 9.974 -11.344 -12.226 1.00 70.88 126 GLU A N 1
ATOM 1006 C CA . GLU A 1 126 ? 10.524 -10.501 -11.160 1.00 70.88 126 GLU A CA 1
ATOM 1007 C C . GLU A 1 126 ? 9.880 -9.095 -11.090 1.00 70.88 126 GLU A C 1
ATOM 1009 O O . GLU A 1 126 ? 9.954 -8.434 -10.050 1.00 70.88 126 GLU A O 1
ATOM 1014 N N . TRP A 1 127 ? 9.231 -8.629 -12.167 1.00 75.69 127 TRP A N 1
ATOM 1015 C CA . TRP A 1 127 ? 8.590 -7.308 -12.243 1.00 75.69 127 TRP A CA 1
ATOM 1016 C C . TRP A 1 127 ? 7.098 -7.343 -11.935 1.00 75.69 127 TRP A C 1
ATOM 1018 O O . TRP A 1 127 ? 6.563 -6.309 -11.542 1.00 75.69 127 TRP A O 1
ATOM 1028 N N . LEU A 1 128 ? 6.449 -8.513 -11.986 1.00 69.62 128 LEU A N 1
ATOM 1029 C CA . LEU A 1 128 ? 5.032 -8.675 -11.617 1.00 69.62 128 LEU A CA 1
ATOM 1030 C C . LEU A 1 128 ? 4.721 -8.054 -10.253 1.00 69.62 128 LEU A C 1
ATOM 1032 O O . LEU A 1 128 ? 3.706 -7.387 -10.068 1.00 69.62 128 LEU A O 1
ATOM 1036 N N . ARG A 1 129 ? 5.653 -8.205 -9.308 1.00 71.44 129 ARG A N 1
ATOM 1037 C CA . ARG A 1 129 ? 5.546 -7.642 -7.959 1.00 71.44 129 ARG A CA 1
ATOM 1038 C C . ARG A 1 129 ? 5.467 -6.129 -7.945 1.00 71.44 129 ARG A C 1
ATOM 1040 O O . ARG A 1 129 ? 4.753 -5.539 -7.144 1.00 71.44 129 ARG A O 1
ATOM 1047 N N . LYS A 1 130 ? 6.228 -5.508 -8.830 1.00 77.06 130 LYS A N 1
ATOM 1048 C CA . LYS A 1 130 ? 6.316 -4.067 -8.896 1.00 77.06 130 LYS A CA 1
ATOM 1049 C C . LYS A 1 130 ? 5.177 -3.479 -9.735 1.00 77.06 130 LYS A C 1
ATOM 1051 O O . LYS A 1 130 ? 4.773 -2.357 -9.483 1.00 77.06 130 LYS A O 1
ATOM 1056 N N . MET A 1 131 ? 4.586 -4.247 -10.654 1.00 83.50 131 MET A N 1
ATOM 1057 C CA . MET A 1 131 ? 3.442 -3.836 -11.486 1.00 83.50 131 MET A CA 1
ATOM 1058 C C . MET A 1 131 ? 2.142 -3.591 -10.724 1.00 83.50 131 MET A C 1
ATOM 1060 O O . MET A 1 131 ? 1.267 -2.899 -11.237 1.00 83.50 131 MET A O 1
ATOM 1064 N N . ALA A 1 132 ? 1.983 -4.160 -9.531 1.00 87.12 132 ALA A N 1
ATOM 1065 C CA . ALA A 1 132 ? 0.718 -4.123 -8.806 1.00 87.12 132 ALA A CA 1
ATOM 1066 C C . ALA A 1 132 ? 0.119 -2.711 -8.624 1.00 87.12 132 ALA A C 1
ATOM 1068 O O . ALA A 1 132 ? -1.059 -2.533 -8.938 1.00 87.12 132 ALA A O 1
ATOM 1069 N N . PRO A 1 133 ? 0.884 -1.678 -8.221 1.00 85.00 133 PRO A N 1
ATOM 1070 C CA . PRO A 1 133 ? 0.355 -0.324 -8.115 1.00 85.00 133 PRO A CA 1
ATOM 1071 C C . PRO A 1 133 ? -0.024 0.226 -9.489 1.00 85.00 133 PRO A C 1
ATOM 1073 O O . PRO A 1 133 ? -1.060 0.861 -9.613 1.00 85.00 133 PRO A O 1
ATOM 1076 N N . PHE A 1 134 ? 0.747 -0.068 -10.541 1.00 84.25 134 PHE A N 1
ATOM 1077 C CA . PHE A 1 134 ? 0.430 0.363 -11.905 1.00 84.25 134 PHE A CA 1
ATOM 1078 C C . PHE A 1 134 ? -0.879 -0.204 -12.428 1.00 84.25 134 PHE A C 1
ATOM 1080 O O . PHE A 1 134 ? -1.655 0.536 -13.023 1.00 84.25 134 PHE A O 1
ATOM 1087 N N . LEU A 1 135 ? -1.158 -1.476 -12.157 1.00 87.12 135 LEU A N 1
ATOM 1088 C CA . LEU A 1 135 ? -2.433 -2.092 -12.523 1.00 87.12 135 LEU A CA 1
ATOM 1089 C C . LEU A 1 135 ? -3.600 -1.380 -11.837 1.00 87.12 135 LEU A C 1
ATOM 1091 O O . LEU A 1 135 ? -4.584 -1.042 -12.485 1.00 87.12 135 LEU A O 1
ATOM 1095 N N . LEU A 1 136 ? -3.458 -1.065 -10.549 1.00 88.31 136 LEU A N 1
ATOM 1096 C CA . LEU A 1 136 ? -4.471 -0.317 -9.804 1.00 88.31 136 LEU A CA 1
ATOM 1097 C C . LEU A 1 136 ? -4.637 1.121 -10.313 1.00 88.31 136 LEU A C 1
ATOM 1099 O O . LEU A 1 136 ? -5.761 1.612 -10.411 1.00 88.31 136 LEU A O 1
ATOM 1103 N N . LEU A 1 137 ? -3.541 1.795 -10.671 1.00 80.44 137 LEU A N 1
ATOM 1104 C CA . LEU A 1 137 ? -3.588 3.146 -11.239 1.00 80.44 137 LEU A CA 1
ATOM 1105 C C . LEU A 1 137 ? -4.236 3.159 -12.626 1.00 80.44 137 LEU A C 1
ATOM 1107 O O . LEU A 1 137 ? -4.964 4.098 -12.938 1.00 80.44 137 LEU A O 1
ATOM 1111 N N . ALA A 1 138 ? -3.996 2.120 -13.427 1.00 82.56 138 ALA A N 1
ATOM 1112 C CA . ALA A 1 138 ? -4.593 1.938 -14.744 1.00 82.56 138 ALA A CA 1
ATOM 1113 C C . ALA A 1 138 ? -6.042 1.416 -14.695 1.00 82.56 138 ALA A C 1
ATOM 1115 O O . ALA A 1 138 ? -6.654 1.223 -15.737 1.00 82.56 138 ALA A O 1
ATOM 1116 N N . GLY A 1 139 ? -6.598 1.153 -13.505 1.00 85.81 139 GLY A N 1
ATOM 1117 C CA . GLY A 1 139 ? -7.939 0.575 -13.359 1.00 85.81 139 GLY A CA 1
ATOM 1118 C C . GLY A 1 139 ? -8.043 -0.899 -13.778 1.00 85.81 139 GLY A C 1
ATOM 1119 O O . GLY A 1 139 ? -9.143 -1.447 -13.829 1.00 85.81 139 GLY A O 1
ATOM 1120 N N . GLU A 1 140 ? -6.914 -1.565 -14.018 1.00 89.25 140 GLU A N 1
ATOM 1121 C CA . GLU A 1 140 ? -6.787 -2.973 -14.416 1.00 89.25 140 GLU A CA 1
ATOM 1122 C C . GLU A 1 140 ? -6.949 -3.905 -13.198 1.00 89.25 140 GLU A C 1
ATOM 1124 O O . GLU A 1 140 ? -6.078 -4.712 -12.857 1.00 89.25 140 GLU A O 1
ATOM 1129 N N . HIS A 1 141 ? -8.076 -3.770 -12.491 1.00 90.88 141 HIS A N 1
ATOM 1130 C CA . HIS A 1 141 ? -8.333 -4.470 -11.230 1.00 90.88 141 HIS A CA 1
ATOM 1131 C C . HIS A 1 141 ? -8.366 -5.999 -11.380 1.00 90.88 141 HIS A C 1
ATOM 1133 O O . HIS A 1 141 ? -7.953 -6.697 -10.456 1.00 90.88 141 HIS A O 1
ATOM 1139 N N . ASP A 1 142 ? -8.832 -6.527 -12.517 1.00 90.44 142 ASP A N 1
ATOM 1140 C CA . ASP A 1 142 ? -8.841 -7.974 -12.783 1.00 90.44 142 ASP A CA 1
ATOM 1141 C C . ASP A 1 142 ? -7.423 -8.539 -12.883 1.00 90.44 142 ASP A C 1
ATOM 1143 O O . ASP A 1 142 ? -7.099 -9.517 -12.216 1.00 90.44 142 ASP A O 1
ATOM 1147 N N . ALA A 1 143 ? -6.547 -7.879 -13.643 1.00 89.38 143 ALA A N 1
ATOM 1148 C CA . ALA A 1 143 ? -5.153 -8.290 -13.766 1.00 89.38 143 ALA A CA 1
ATOM 1149 C C . ALA A 1 143 ? -4.395 -8.143 -12.435 1.00 89.38 143 ALA A C 1
ATOM 1151 O O . ALA A 1 143 ? -3.561 -8.981 -12.095 1.00 89.38 143 ALA A O 1
ATOM 1152 N N . TYR A 1 144 ? -4.705 -7.112 -11.641 1.00 92.00 144 TYR A N 1
ATOM 1153 C CA . TYR A 1 144 ? -4.186 -7.003 -10.277 1.00 92.00 144 TYR A CA 1
ATOM 1154 C C . TYR A 1 144 ? -4.642 -8.177 -9.392 1.00 92.00 144 TYR A C 1
ATOM 1156 O O . TYR A 1 144 ? -3.812 -8.773 -8.701 1.00 92.00 144 TYR A O 1
ATOM 1164 N N . ARG A 1 145 ? -5.932 -8.542 -9.431 1.00 92.50 145 ARG A N 1
ATOM 1165 C CA . ARG A 1 145 ? -6.463 -9.699 -8.692 1.00 92.50 145 ARG A CA 1
ATOM 1166 C C . ARG A 1 145 ? -5.792 -10.998 -9.118 1.00 92.50 145 ARG A C 1
ATOM 1168 O O . ARG A 1 145 ? -5.400 -11.767 -8.249 1.00 92.50 145 ARG A O 1
ATOM 1175 N N . GLU A 1 146 ? -5.581 -11.204 -10.414 1.00 90.12 146 GLU A N 1
ATOM 1176 C CA . GLU A 1 146 ? -4.890 -12.386 -10.937 1.00 90.12 146 GLU A CA 1
ATOM 1177 C C . GLU A 1 146 ? -3.467 -12.509 -10.368 1.00 90.12 146 GLU A C 1
ATOM 1179 O O . GLU A 1 146 ? -3.069 -13.580 -9.911 1.00 90.12 146 GLU A O 1
ATOM 1184 N N . ILE A 1 147 ? -2.707 -11.407 -10.310 1.00 90.06 147 ILE A N 1
ATOM 1185 C CA . ILE A 1 147 ? -1.376 -11.403 -9.681 1.00 90.06 147 ILE A CA 1
ATOM 1186 C C . ILE A 1 147 ? -1.470 -11.757 -8.195 1.00 90.06 147 ILE A C 1
ATOM 1188 O O . ILE A 1 147 ? -0.652 -12.532 -7.696 1.00 90.06 147 ILE A O 1
ATOM 1192 N N . CYS A 1 148 ? -2.455 -11.208 -7.484 1.00 93.31 148 CYS A N 1
ATOM 1193 C CA . CYS A 1 148 ? -2.656 -11.518 -6.071 1.00 93.31 148 CYS A CA 1
ATOM 1194 C C . CYS A 1 148 ? -2.978 -13.003 -5.877 1.00 93.31 148 CYS A C 1
ATOM 1196 O O . CYS A 1 148 ? -2.357 -13.651 -5.042 1.00 93.31 148 CYS A O 1
ATOM 1198 N N . GLU A 1 149 ? -3.870 -13.574 -6.685 1.00 92.38 149 GLU A N 1
ATOM 1199 C CA . GLU A 1 149 ? -4.187 -15.003 -6.658 1.00 92.38 149 GLU A CA 1
ATOM 1200 C C . GLU A 1 149 ? -2.942 -15.858 -6.928 1.00 92.38 149 GLU A C 1
ATOM 1202 O O . GLU A 1 149 ? -2.637 -16.762 -6.150 1.00 92.38 149 GLU A O 1
ATOM 1207 N N . GLN A 1 150 ? -2.152 -15.533 -7.956 1.00 90.44 150 GLN A N 1
ATOM 1208 C CA . GLN A 1 150 ? -0.904 -16.242 -8.253 1.00 90.44 150 GLN A CA 1
ATOM 1209 C C . GLN A 1 150 ? 0.089 -16.190 -7.082 1.00 90.44 150 GLN A C 1
ATOM 1211 O O . GLN A 1 150 ? 0.700 -17.207 -6.746 1.00 90.44 150 GLN A O 1
ATOM 1216 N N . LEU A 1 151 ? 0.245 -15.036 -6.427 1.00 91.19 151 LEU A N 1
ATOM 1217 C CA . LEU A 1 151 ? 1.101 -14.901 -5.245 1.00 91.19 151 LEU A CA 1
ATOM 1218 C C . LEU A 1 151 ? 0.559 -15.707 -4.060 1.00 91.19 151 LEU A C 1
ATOM 1220 O O . LEU A 1 151 ? 1.335 -16.365 -3.366 1.00 91.19 151 LEU A O 1
ATOM 1224 N N . LEU A 1 152 ? -0.759 -15.698 -3.858 1.00 93.31 152 LEU A N 1
ATOM 1225 C CA . LEU A 1 152 ? -1.408 -16.414 -2.765 1.00 93.31 152 LEU A CA 1
ATOM 1226 C C . LEU A 1 152 ? -1.342 -17.935 -2.934 1.00 93.31 152 LEU A C 1
ATOM 1228 O O . LEU A 1 152 ? -1.186 -18.629 -1.936 1.00 93.31 152 LEU A O 1
ATOM 1232 N N . THR A 1 153 ? -1.347 -18.468 -4.162 1.00 94.62 153 THR A N 1
ATOM 1233 C CA . THR A 1 153 ? -1.147 -19.920 -4.383 1.00 94.62 153 THR A CA 1
ATOM 1234 C C . THR A 1 153 ? 0.222 -20.422 -3.930 1.00 94.62 153 THR A C 1
ATOM 1236 O O . THR A 1 153 ? 0.373 -21.605 -3.646 1.00 94.62 153 THR A O 1
ATOM 1239 N N . LYS A 1 154 ? 1.215 -19.529 -3.854 1.00 95.00 154 LYS A N 1
ATOM 1240 C CA . LYS A 1 154 ? 2.584 -19.838 -3.428 1.00 95.00 154 LYS A CA 1
ATOM 1241 C C . LYS A 1 154 ? 2.850 -19.413 -1.983 1.00 95.00 154 LYS A C 1
ATOM 1243 O O . LYS A 1 154 ? 3.971 -19.574 -1.517 1.00 95.00 154 LYS A O 1
ATOM 1248 N N . VAL A 1 155 ? 1.872 -18.818 -1.286 1.00 95.31 155 VAL A N 1
ATOM 1249 C CA . VAL A 1 155 ? 2.133 -18.078 -0.042 1.00 95.31 155 VAL A CA 1
ATOM 1250 C C . VAL A 1 155 ? 2.758 -18.957 1.030 1.00 95.31 155 VAL A C 1
ATOM 1252 O O . VAL A 1 155 ? 3.695 -18.504 1.678 1.00 95.31 155 VAL A O 1
ATOM 1255 N N . ASP A 1 156 ? 2.324 -20.210 1.165 1.00 96.19 156 ASP A N 1
ATOM 1256 C CA . ASP A 1 156 ? 2.839 -21.149 2.167 1.00 96.19 156 ASP A CA 1
ATOM 1257 C C . ASP A 1 156 ? 4.334 -21.455 1.985 1.00 96.19 156 ASP A C 1
ATOM 1259 O O . ASP A 1 156 ? 5.038 -21.612 2.982 1.00 96.19 156 ASP A O 1
ATOM 1263 N N . ASP A 1 157 ? 4.835 -21.412 0.747 1.00 96.88 157 ASP A N 1
ATOM 1264 C CA . ASP A 1 157 ? 6.248 -21.623 0.401 1.00 96.88 157 ASP A CA 1
ATOM 1265 C C . ASP A 1 157 ? 7.105 -20.348 0.542 1.00 96.88 157 ASP A C 1
ATOM 1267 O O . ASP A 1 157 ? 8.336 -20.393 0.455 1.00 96.88 157 ASP A O 1
ATOM 1271 N N . LEU A 1 158 ? 6.473 -19.182 0.718 1.00 95.00 158 LEU A N 1
ATOM 1272 C CA . LEU A 1 158 ? 7.169 -17.911 0.901 1.00 95.00 158 LEU A CA 1
ATOM 1273 C C . LEU A 1 158 ? 7.513 -17.683 2.375 1.00 95.00 158 LEU A C 1
ATOM 1275 O O . LEU A 1 158 ? 6.680 -17.871 3.259 1.00 95.00 158 LEU A O 1
ATOM 1279 N N . HIS A 1 159 ? 8.717 -17.159 2.613 1.00 95.81 159 HIS A N 1
AT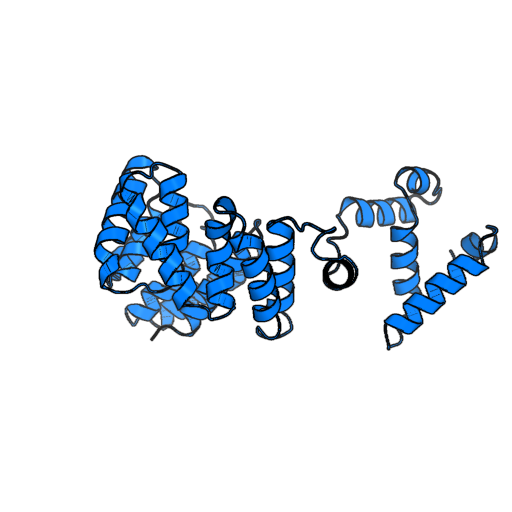OM 1280 C CA . HIS A 1 159 ? 9.227 -16.819 3.944 1.00 95.81 159 HIS A CA 1
ATOM 1281 C C . HIS A 1 159 ? 9.930 -15.458 3.960 1.00 95.81 159 HIS A C 1
ATOM 1283 O O . HIS A 1 159 ? 10.380 -14.955 2.919 1.00 95.81 159 HIS A O 1
ATOM 1289 N N . GLY A 1 160 ? 10.047 -14.867 5.151 1.00 94.19 160 GLY A N 1
ATOM 1290 C CA . GLY A 1 160 ? 10.782 -13.625 5.388 1.00 94.19 160 GLY A CA 1
ATOM 1291 C C . GLY A 1 160 ? 10.372 -12.500 4.432 1.00 94.19 160 GLY A C 1
ATOM 1292 O O . GLY A 1 160 ? 9.189 -12.223 4.233 1.00 94.19 160 GLY A O 1
ATOM 1293 N N . ASN A 1 161 ? 11.352 -11.862 3.787 1.00 90.62 161 ASN A N 1
ATOM 1294 C CA . ASN A 1 161 ? 11.092 -10.741 2.878 1.00 90.62 161 ASN A CA 1
ATOM 1295 C C . ASN A 1 161 ? 10.222 -11.129 1.673 1.00 90.62 161 ASN A C 1
ATOM 1297 O O . ASN A 1 161 ? 9.432 -10.312 1.211 1.00 90.62 161 ASN A O 1
ATOM 1301 N N . ALA A 1 162 ? 10.328 -12.361 1.162 1.00 91.31 162 ALA A N 1
ATOM 1302 C CA . ALA A 1 162 ? 9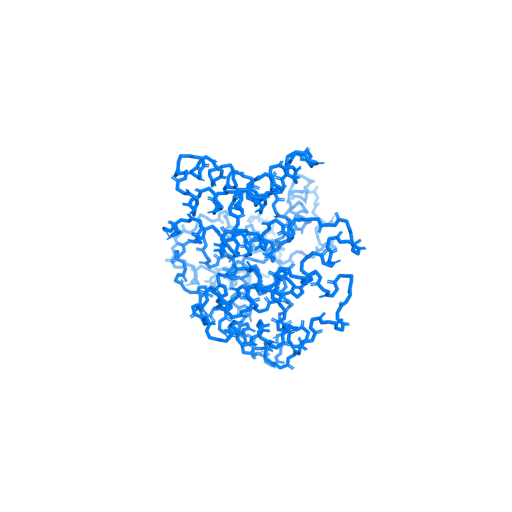.520 -12.786 0.020 1.00 91.31 162 ALA A CA 1
ATOM 1303 C C . ALA A 1 162 ? 8.024 -12.832 0.372 1.00 91.31 162 ALA A C 1
ATOM 1305 O O . ALA A 1 162 ? 7.197 -12.389 -0.427 1.00 91.31 162 ALA A O 1
ATOM 1306 N N . LEU A 1 163 ? 7.698 -13.298 1.583 1.00 94.75 163 LEU A N 1
ATOM 1307 C CA . LEU A 1 163 ? 6.339 -13.292 2.120 1.00 94.75 163 LEU A CA 1
ATOM 1308 C C . LEU A 1 163 ? 5.838 -11.861 2.360 1.00 94.75 163 LEU A C 1
ATOM 1310 O O . LEU A 1 163 ? 4.734 -11.524 1.937 1.00 94.75 163 LEU A O 1
ATOM 1314 N N . ILE A 1 164 ? 6.667 -10.999 2.962 1.00 93.75 164 ILE A N 1
ATOM 1315 C CA . ILE A 1 164 ? 6.350 -9.574 3.166 1.00 93.75 164 ILE A CA 1
ATOM 1316 C C . ILE A 1 164 ? 6.000 -8.896 1.840 1.00 93.75 164 ILE A C 1
ATOM 1318 O O . ILE A 1 164 ? 4.974 -8.226 1.753 1.00 93.75 164 ILE A O 1
ATOM 1322 N N . TYR A 1 165 ? 6.817 -9.076 0.798 1.00 90.50 165 TYR A N 1
ATOM 1323 C CA . TYR A 1 165 ? 6.562 -8.451 -0.500 1.00 90.50 165 TYR A CA 1
ATOM 1324 C C . TYR A 1 165 ? 5.263 -8.948 -1.136 1.00 90.50 165 TYR A C 1
ATOM 1326 O O . TYR A 1 165 ? 4.499 -8.142 -1.665 1.00 90.50 165 TYR A O 1
ATOM 1334 N N . ALA A 1 166 ? 4.985 -10.254 -1.068 1.00 92.38 166 ALA A N 1
ATOM 1335 C CA . ALA A 1 166 ? 3.728 -10.804 -1.571 1.00 92.38 166 ALA A CA 1
ATOM 1336 C C . ALA A 1 166 ? 2.515 -10.204 -0.839 1.00 92.38 166 ALA A C 1
ATOM 1338 O O . ALA A 1 166 ? 1.545 -9.801 -1.481 1.00 92.38 166 ALA A O 1
ATOM 1339 N N . LEU A 1 167 ? 2.597 -10.075 0.488 1.00 94.94 167 LEU A N 1
ATOM 1340 C CA . LEU A 1 167 ? 1.551 -9.462 1.305 1.00 94.94 167 LEU A CA 1
ATOM 1341 C C . LEU A 1 167 ? 1.364 -7.976 1.007 1.00 94.94 167 LEU A C 1
ATOM 1343 O O . LEU A 1 167 ? 0.226 -7.541 0.869 1.00 94.94 167 LEU A O 1
ATOM 1347 N N . GLN A 1 168 ? 2.449 -7.207 0.862 1.00 92.44 168 GLN A N 1
ATOM 1348 C CA . GLN A 1 168 ? 2.372 -5.791 0.487 1.00 92.44 168 GLN A CA 1
ATOM 1349 C C . GLN A 1 168 ? 1.544 -5.612 -0.781 1.00 92.44 168 GLN A C 1
ATOM 1351 O O . GLN A 1 168 ? 0.632 -4.797 -0.785 1.00 92.44 168 GLN A O 1
ATOM 1356 N N . ILE A 1 169 ? 1.800 -6.424 -1.809 1.00 91.88 169 ILE A N 1
ATOM 1357 C CA . ILE A 1 169 ? 1.052 -6.398 -3.071 1.00 91.88 169 ILE A CA 1
ATOM 1358 C C . ILE A 1 169 ? -0.417 -6.743 -2.853 1.00 91.88 169 ILE A C 1
ATOM 1360 O O . ILE A 1 169 ? -1.287 -5.983 -3.278 1.00 91.88 169 ILE A O 1
ATOM 1364 N N . CYS A 1 170 ? -0.697 -7.863 -2.183 1.00 94.31 170 CYS A N 1
ATOM 1365 C CA . CYS A 1 170 ? -2.062 -8.361 -2.005 1.00 94.31 170 CYS A CA 1
ATOM 1366 C C . CYS A 1 170 ? -2.922 -7.443 -1.123 1.00 94.31 170 CYS A C 1
ATOM 1368 O O . CYS A 1 170 ? -4.144 -7.472 -1.226 1.00 94.31 170 CYS A O 1
ATOM 1370 N N . LEU A 1 171 ? -2.303 -6.615 -0.278 1.00 95.06 171 LEU A N 1
ATOM 1371 C CA . LEU A 1 171 ? -2.988 -5.704 0.642 1.00 95.06 171 LEU A CA 1
ATOM 1372 C C . LEU A 1 171 ? -3.195 -4.279 0.086 1.00 95.06 171 LEU A C 1
ATOM 1374 O O . LEU A 1 171 ? -3.850 -3.472 0.753 1.00 95.06 171 LEU A O 1
ATOM 1378 N N . LEU A 1 172 ? -2.680 -3.954 -1.111 1.00 92.38 172 LEU A N 1
ATOM 1379 C CA . LEU A 1 172 ? -2.791 -2.607 -1.706 1.00 92.38 172 LEU A CA 1
ATOM 1380 C C . LEU A 1 172 ? -4.225 -2.168 -2.025 1.00 92.38 172 LEU A C 1
ATOM 1382 O O . LEU A 1 172 ? -4.490 -0.972 -2.054 1.00 92.38 172 LEU A O 1
ATOM 1386 N N . CYS A 1 173 ? -5.135 -3.100 -2.292 1.00 89.38 173 CYS A N 1
ATOM 1387 C CA . CYS A 1 173 ? -6.516 -2.817 -2.683 1.00 89.38 173 CYS A CA 1
ATOM 1388 C C . CYS A 1 173 ? -7.446 -3.855 -2.038 1.00 89.38 173 CYS A C 1
ATOM 1390 O O . CYS A 1 173 ? -6.979 -4.962 -1.739 1.00 89.38 173 CYS A O 1
ATOM 1392 N N . PRO A 1 174 ? -8.740 -3.543 -1.805 1.00 85.06 174 PRO A N 1
ATOM 1393 C CA . PRO A 1 174 ? -9.689 -4.535 -1.321 1.00 85.06 174 PRO A CA 1
ATOM 1394 C C . PRO A 1 174 ? -9.677 -5.783 -2.208 1.00 85.06 174 PRO A C 1
ATOM 1396 O O . PRO A 1 174 ? -9.882 -5.708 -3.422 1.00 85.06 174 PRO A O 1
ATOM 1399 N N . GLN A 1 175 ? -9.411 -6.928 -1.588 1.00 78.25 175 GLN A N 1
ATOM 1400 C CA . GLN A 1 175 ? -9.475 -8.229 -2.242 1.00 78.25 175 GLN A CA 1
ATOM 1401 C C . GLN A 1 175 ? -10.874 -8.817 -2.102 1.00 78.25 175 GLN A C 1
ATOM 1403 O O . GLN A 1 175 ? -11.671 -8.386 -1.270 1.00 78.25 175 GLN A O 1
ATOM 1408 N N . ASP A 1 176 ? -11.151 -9.836 -2.907 1.00 81.12 176 ASP A N 1
ATOM 1409 C CA . ASP A 1 176 ? -12.320 -10.686 -2.718 1.00 81.12 176 ASP A CA 1
ATOM 1410 C C . ASP A 1 176 ? -12.308 -11.307 -1.306 1.00 81.12 176 ASP A C 1
ATOM 1412 O O . ASP A 1 176 ? -11.267 -11.783 -0.837 1.00 81.12 176 ASP A O 1
ATOM 1416 N N . GLU A 1 177 ? -13.471 -11.336 -0.648 1.00 86.31 177 GLU A N 1
ATOM 1417 C CA . GLU A 1 177 ? -13.679 -11.967 0.662 1.00 86.31 177 GLU A CA 1
ATOM 1418 C C . GLU A 1 177 ? -13.129 -13.401 0.713 1.00 86.31 177 GLU A C 1
ATOM 1420 O O . GLU A 1 177 ? -12.626 -13.835 1.752 1.00 86.31 177 GLU A O 1
ATOM 1425 N N . ARG A 1 178 ? -13.142 -14.117 -0.424 1.00 87.56 178 ARG A N 1
ATOM 1426 C CA . ARG A 1 178 ? -12.593 -15.476 -0.568 1.00 87.56 178 ARG A CA 1
ATOM 1427 C C . ARG A 1 178 ? -11.132 -15.600 -0.122 1.00 87.56 178 ARG A C 1
ATOM 1429 O O . ARG A 1 178 ? -10.759 -16.644 0.405 1.00 87.56 178 ARG A O 1
ATO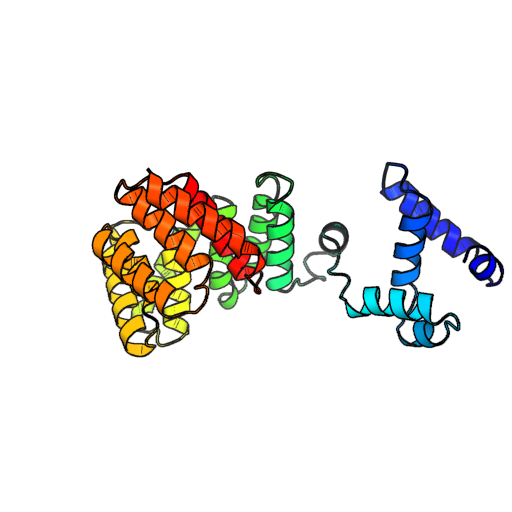M 1436 N N . ASN A 1 179 ? -10.324 -14.553 -0.295 1.00 91.38 179 ASN A N 1
ATOM 1437 C CA . ASN A 1 179 ? -8.889 -14.573 0.010 1.00 91.38 179 ASN A CA 1
ATOM 1438 C C . ASN A 1 179 ? -8.544 -13.942 1.369 1.00 91.38 179 ASN A C 1
ATOM 1440 O O . ASN A 1 179 ? -7.397 -14.034 1.813 1.00 91.38 179 ASN A O 1
ATOM 1444 N N . ALA A 1 180 ? -9.510 -13.319 2.054 1.00 92.38 180 ALA A N 1
ATOM 1445 C CA . ALA A 1 180 ? -9.255 -12.557 3.277 1.00 92.38 180 ALA A CA 1
ATOM 1446 C C . ALA A 1 180 ? -8.651 -13.421 4.399 1.00 92.38 180 ALA A C 1
ATOM 1448 O O . ALA A 1 180 ? -7.706 -12.999 5.066 1.00 92.38 180 ALA A O 1
ATOM 1449 N N . ALA A 1 181 ? -9.147 -14.652 4.575 1.00 95.00 181 ALA A N 1
ATOM 1450 C CA . ALA A 1 181 ? -8.637 -15.578 5.587 1.00 95.00 181 ALA A CA 1
ATOM 1451 C C . ALA A 1 181 ? -7.184 -16.002 5.308 1.00 95.00 181 ALA A C 1
ATOM 1453 O O . ALA A 1 181 ? -6.350 -15.968 6.213 1.00 95.00 181 ALA A O 1
ATOM 1454 N N . THR A 1 182 ? -6.868 -16.337 4.053 1.00 96.06 182 THR A N 1
ATOM 1455 C CA . THR A 1 182 ? -5.512 -16.712 3.623 1.00 96.06 182 THR A CA 1
ATOM 1456 C C . THR A 1 182 ? -4.531 -15.561 3.822 1.00 96.06 182 THR A C 1
ATOM 1458 O O . THR A 1 182 ? -3.452 -15.758 4.376 1.00 96.06 182 THR A O 1
ATOM 1461 N N . ILE A 1 183 ? -4.916 -14.342 3.431 1.00 96.44 183 ILE A N 1
ATOM 1462 C CA . ILE A 1 183 ? -4.091 -13.142 3.615 1.00 96.44 183 ILE A CA 1
ATOM 1463 C C . ILE A 1 183 ? -3.841 -12.877 5.102 1.00 96.44 183 ILE A C 1
ATOM 1465 O O . ILE A 1 183 ? -2.702 -12.620 5.489 1.00 96.44 183 ILE A O 1
ATOM 1469 N N . LEU A 1 184 ? -4.875 -12.966 5.944 1.00 97.25 184 LEU A N 1
ATOM 1470 C CA . LEU A 1 184 ? -4.742 -12.739 7.381 1.00 97.25 184 LEU A CA 1
ATOM 1471 C C . LEU A 1 184 ? -3.809 -13.765 8.037 1.00 97.25 184 LEU A C 1
ATOM 1473 O O . LEU A 1 184 ? -2.920 -13.386 8.798 1.00 97.25 184 LEU A O 1
ATOM 1477 N N . GLN A 1 185 ? -3.965 -15.049 7.707 1.00 97.62 185 GLN A N 1
ATOM 1478 C CA . GLN A 1 185 ? -3.093 -16.111 8.209 1.00 97.62 185 GLN A CA 1
ATOM 1479 C C . GLN A 1 185 ? -1.638 -15.899 7.768 1.00 97.62 185 GLN A C 1
ATOM 1481 O O . GLN A 1 185 ? -0.714 -15.997 8.579 1.00 97.62 185 GLN A O 1
ATOM 1486 N N . ALA A 1 186 ? -1.425 -15.559 6.496 1.00 97.62 186 ALA A N 1
ATOM 1487 C CA . ALA A 1 186 ? -0.102 -15.267 5.963 1.00 97.62 186 ALA A CA 1
ATOM 1488 C C . ALA A 1 186 ? 0.535 -14.039 6.637 1.00 97.62 186 ALA A C 1
ATOM 1490 O O . ALA A 1 186 ? 1.723 -14.071 6.963 1.00 97.62 186 ALA A O 1
ATOM 1491 N N . ALA A 1 187 ? -0.245 -12.987 6.900 1.00 97.81 187 ALA A N 1
ATOM 1492 C CA . ALA A 1 187 ? 0.220 -11.791 7.596 1.00 97.81 187 ALA A CA 1
ATOM 1493 C C . ALA A 1 187 ? 0.572 -12.063 9.064 1.00 97.81 187 ALA A C 1
ATOM 1495 O O . ALA A 1 187 ? 1.573 -11.541 9.555 1.00 97.81 187 ALA A O 1
ATOM 1496 N N . GLN A 1 188 ? -0.189 -12.922 9.748 1.00 98.12 188 GLN A N 1
ATOM 1497 C CA . GLN A 1 188 ? 0.144 -13.361 11.101 1.00 98.12 188 GLN A CA 1
ATOM 1498 C C . GLN A 1 188 ? 1.482 -14.109 11.125 1.00 98.12 188 GLN A C 1
ATOM 1500 O O . GLN A 1 188 ? 2.362 -13.764 11.912 1.00 98.12 188 GLN A O 1
ATOM 1505 N N . ARG A 1 189 ? 1.679 -15.060 10.205 1.00 97.75 189 ARG A N 1
ATOM 1506 C CA . ARG A 1 189 ? 2.958 -15.769 10.074 1.00 97.75 189 ARG A CA 1
ATOM 1507 C C . ARG A 1 189 ? 4.114 -14.811 9.778 1.00 97.75 189 ARG A C 1
ATOM 1509 O O . ARG A 1 189 ? 5.158 -14.897 10.414 1.00 97.75 189 ARG A O 1
ATOM 1516 N N . ALA A 1 190 ? 3.932 -13.860 8.861 1.00 96.81 190 ALA A N 1
ATOM 1517 C CA . ALA A 1 190 ? 4.960 -12.864 8.552 1.00 96.81 190 ALA A CA 1
ATOM 1518 C C . ALA A 1 190 ? 5.340 -12.017 9.780 1.00 96.81 190 ALA A C 1
ATOM 1520 O O . ALA A 1 190 ? 6.522 -11.731 9.992 1.00 96.81 190 ALA A O 1
ATOM 1521 N N . ALA A 1 191 ? 4.358 -11.645 10.606 1.00 96.81 191 ALA A N 1
ATOM 1522 C CA . ALA A 1 191 ? 4.583 -10.904 11.841 1.00 96.81 191 ALA A CA 1
ATOM 1523 C C . ALA A 1 191 ? 5.377 -11.718 12.878 1.00 96.81 191 ALA A C 1
ATOM 1525 O O . ALA A 1 191 ? 6.232 -11.158 13.565 1.00 96.81 191 ALA A O 1
ATOM 1526 N N . GLU A 1 192 ? 5.135 -13.027 12.964 1.00 96.88 192 GLU A N 1
ATOM 1527 C CA . GLU A 1 192 ? 5.896 -13.950 13.815 1.00 96.88 192 GLU A CA 1
ATOM 1528 C C . GLU A 1 192 ? 7.338 -14.143 13.309 1.00 96.88 192 GLU A C 1
ATOM 1530 O O . GLU A 1 192 ? 8.275 -14.109 14.104 1.00 96.88 192 GLU A O 1
ATOM 1535 N N . GLU A 1 193 ? 7.536 -14.278 11.992 1.00 95.88 193 GLU A N 1
ATOM 1536 C CA . GLU A 1 193 ? 8.858 -14.496 11.381 1.00 95.88 193 GLU A CA 1
ATOM 1537 C C . GLU A 1 193 ? 9.762 -13.252 11.421 1.00 95.88 193 GLU A C 1
ATOM 1539 O O . GLU A 1 193 ? 10.979 -13.368 11.566 1.00 95.88 193 GLU A O 1
ATOM 1544 N N . THR A 1 194 ? 9.191 -12.056 11.253 1.00 92.81 194 THR A N 1
ATOM 1545 C CA . THR A 1 194 ? 9.969 -10.833 10.967 1.00 92.81 194 THR A CA 1
ATOM 1546 C C . THR A 1 194 ? 9.843 -9.746 12.025 1.00 92.81 194 THR A C 1
ATOM 1548 O O . THR A 1 194 ? 10.512 -8.719 11.930 1.00 92.81 194 THR A O 1
ATOM 1551 N N . SER A 1 195 ? 8.981 -9.941 13.028 1.00 90.81 195 SER A N 1
ATOM 1552 C CA . SER A 1 195 ? 8.563 -8.904 13.987 1.00 90.81 195 SER A CA 1
ATOM 1553 C C . SER A 1 195 ? 7.900 -7.669 13.352 1.00 90.81 195 SER A C 1
ATOM 1555 O O . SER A 1 195 ? 7.542 -6.736 14.070 1.00 90.81 195 SER A O 1
ATOM 1557 N N . ASN A 1 196 ? 7.692 -7.646 12.030 1.00 88.94 196 ASN A N 1
ATOM 1558 C CA . ASN A 1 196 ? 6.969 -6.583 11.344 1.00 88.94 196 ASN A CA 1
ATOM 1559 C C . ASN A 1 196 ? 5.462 -6.860 11.409 1.00 88.94 196 ASN A C 1
ATOM 1561 O O . ASN A 1 196 ? 4.918 -7.633 10.621 1.00 88.94 196 ASN A O 1
ATOM 1565 N N . ARG A 1 197 ? 4.788 -6.218 12.364 1.00 96.00 197 ARG A N 1
ATOM 1566 C CA . ARG A 1 197 ? 3.343 -6.377 12.589 1.00 96.00 197 ARG A CA 1
ATOM 1567 C C . ARG A 1 197 ? 2.481 -5.497 11.690 1.00 96.00 197 ARG A C 1
ATOM 1569 O O . ARG A 1 197 ? 1.278 -5.726 11.608 1.00 96.00 197 ARG A O 1
ATOM 1576 N N . HIS A 1 198 ? 3.080 -4.565 10.951 1.00 95.94 198 HIS A N 1
ATOM 1577 C CA . HIS A 1 198 ? 2.326 -3.592 10.171 1.00 95.94 198 HIS A CA 1
ATOM 1578 C C . HIS A 1 198 ? 1.356 -4.243 9.181 1.00 95.94 198 HIS A C 1
ATOM 1580 O O . HIS A 1 198 ? 0.175 -3.908 9.139 1.00 95.94 198 HIS A O 1
ATOM 1586 N N . LEU A 1 199 ? 1.826 -5.238 8.424 1.00 96.44 199 LEU A N 1
ATOM 1587 C CA . LEU A 1 199 ? 0.992 -5.927 7.435 1.00 96.44 199 LEU A CA 1
ATOM 1588 C C . LEU A 1 199 ? -0.123 -6.766 8.069 1.00 96.44 199 LEU A C 1
ATOM 1590 O O . LEU A 1 199 ? -1.169 -6.939 7.449 1.00 96.44 199 LEU A O 1
ATOM 1594 N N . LEU A 1 200 ? 0.063 -7.244 9.303 1.00 98.00 200 LEU A N 1
ATOM 1595 C CA . LEU A 1 200 ? -1.001 -7.901 10.062 1.00 98.00 200 LEU A CA 1
ATOM 1596 C C . LEU A 1 200 ? -2.109 -6.902 10.412 1.00 98.00 200 LEU A C 1
ATOM 1598 O O . LEU A 1 200 ? -3.285 -7.200 10.217 1.00 98.00 200 LEU A O 1
ATOM 1602 N N . HIS A 1 201 ? -1.750 -5.697 10.855 1.00 97.94 201 HIS A N 1
ATOM 1603 C CA . HIS A 1 201 ? -2.741 -4.667 11.165 1.00 97.94 201 HIS A CA 1
ATOM 1604 C C . HIS A 1 201 ? -3.477 -4.169 9.914 1.00 97.94 201 HIS A C 1
ATOM 1606 O O . HIS A 1 201 ? -4.684 -3.932 9.954 1.00 97.94 201 HIS A O 1
ATOM 1612 N N . VAL A 1 202 ? -2.783 -4.105 8.773 1.00 97.31 202 VAL A N 1
ATOM 1613 C CA . VAL A 1 202 ? -3.412 -3.849 7.470 1.00 97.31 202 VAL A CA 1
ATOM 1614 C C . VAL A 1 202 ? -4.386 -4.974 7.098 1.00 97.31 202 VAL A C 1
ATOM 1616 O O . VAL A 1 202 ? -5.524 -4.709 6.712 1.00 97.31 202 VAL A O 1
ATOM 1619 N N . ALA A 1 203 ? -3.989 -6.237 7.275 1.00 97.44 203 ALA A N 1
ATOM 1620 C CA . ALA A 1 203 ? -4.864 -7.381 7.026 1.00 97.44 203 ALA A CA 1
ATOM 1621 C C . ALA A 1 203 ? -6.118 -7.376 7.922 1.00 97.44 203 ALA A C 1
ATOM 1623 O O . ALA A 1 203 ? -7.193 -7.776 7.469 1.00 97.44 203 ALA A O 1
ATOM 1624 N N . TYR A 1 204 ? -6.031 -6.872 9.161 1.00 97.81 204 TYR A N 1
ATOM 1625 C CA . TYR A 1 204 ? -7.202 -6.743 10.028 1.00 97.81 204 TYR A CA 1
ATOM 1626 C C . TYR A 1 204 ? -8.285 -5.854 9.415 1.00 97.81 204 TYR A C 1
ATOM 1628 O O . TYR A 1 204 ? -9.408 -6.338 9.266 1.00 97.81 204 TYR A O 1
ATOM 1636 N N . TYR A 1 205 ? -7.985 -4.621 8.983 1.00 95.75 205 TYR A N 1
ATOM 1637 C CA . TYR A 1 205 ? -9.039 -3.770 8.408 1.00 95.75 205 TYR A CA 1
ATOM 1638 C C . TYR A 1 205 ? -9.529 -4.312 7.061 1.00 95.75 205 TYR A C 1
ATOM 1640 O O . TYR A 1 205 ? -10.721 -4.240 6.774 1.00 95.75 205 TYR A O 1
ATOM 1648 N N . ARG A 1 206 ? -8.649 -4.934 6.263 1.00 95.12 206 ARG A N 1
ATOM 1649 C CA . ARG A 1 206 ? -9.039 -5.612 5.013 1.00 95.12 206 ARG A CA 1
ATOM 1650 C C . ARG A 1 206 ? -10.018 -6.768 5.242 1.00 95.12 206 ARG A C 1
ATOM 1652 O O . ARG A 1 206 ? -10.801 -7.076 4.355 1.00 95.12 206 ARG A O 1
ATOM 1659 N N . SER A 1 207 ? -9.988 -7.380 6.426 1.00 95.50 207 SER A N 1
ATOM 1660 C CA . SER A 1 207 ? -10.916 -8.439 6.854 1.00 95.50 207 SER A CA 1
ATOM 1661 C C . SER A 1 207 ? -12.107 -7.931 7.683 1.00 95.50 207 SER A C 1
ATOM 1663 O O . SER A 1 207 ? -12.818 -8.733 8.284 1.00 95.50 207 SER A O 1
ATOM 1665 N N . GLY A 1 208 ? -12.315 -6.611 7.766 1.00 94.88 208 GLY A N 1
ATOM 1666 C CA . GLY A 1 208 ? -13.403 -6.004 8.543 1.00 94.88 208 GLY A CA 1
ATOM 1667 C C . GLY A 1 208 ? -13.175 -5.954 10.060 1.00 94.88 208 GLY A C 1
ATOM 1668 O O . GLY A 1 208 ? -14.068 -5.563 10.806 1.00 94.88 208 GLY A O 1
ATOM 1669 N N . GLN A 1 209 ? -11.990 -6.326 10.552 1.00 97.25 209 GLN A N 1
ATOM 1670 C CA . GLN A 1 209 ? -11.626 -6.258 11.974 1.00 97.25 209 GLN A CA 1
ATOM 1671 C C . GLN A 1 209 ? -11.061 -4.873 12.326 1.00 97.25 209 GLN A C 1
ATOM 1673 O O . GLN A 1 209 ? -9.893 -4.743 12.699 1.00 97.25 209 GLN A O 1
ATOM 1678 N N . PHE A 1 210 ? -11.879 -3.829 12.173 1.00 97.69 210 PHE A N 1
ATOM 1679 C CA . PHE A 1 210 ? -11.423 -2.436 12.252 1.00 97.69 210 PHE A CA 1
ATOM 1680 C C . PHE A 1 210 ? -10.835 -2.051 13.613 1.00 97.69 210 PHE A C 1
ATOM 1682 O O . PHE A 1 210 ? -9.780 -1.427 13.640 1.00 97.69 210 PHE A O 1
ATOM 1689 N N . ASP A 1 211 ? -11.433 -2.489 14.725 1.00 98.38 211 ASP A N 1
ATOM 1690 C CA . ASP A 1 211 ? -10.938 -2.162 16.072 1.00 98.38 211 ASP A CA 1
ATOM 1691 C C . ASP A 1 211 ? -9.489 -2.633 16.276 1.00 98.38 211 ASP A C 1
ATOM 1693 O O . ASP A 1 211 ? -8.621 -1.853 16.666 1.00 98.38 211 ASP A O 1
ATOM 1697 N N . LYS A 1 212 ? -9.202 -3.892 15.911 1.00 98.25 212 LYS A N 1
ATOM 1698 C CA . LYS A 1 212 ? -7.848 -4.468 15.989 1.00 98.25 212 LYS A CA 1
ATOM 1699 C C . LYS A 1 212 ? -6.867 -3.760 15.063 1.00 98.25 212 LYS A C 1
ATOM 1701 O O . LYS A 1 212 ? -5.693 -3.618 15.395 1.00 98.25 212 LYS A O 1
ATOM 1706 N N . ALA A 1 213 ? -7.330 -3.357 13.880 1.00 98.31 213 ALA A N 1
ATOM 1707 C CA . ALA A 1 213 ? -6.501 -2.635 12.929 1.00 98.31 213 ALA A CA 1
ATOM 1708 C C . ALA A 1 213 ? -6.119 -1.253 13.464 1.00 98.31 213 ALA A C 1
ATOM 1710 O O . ALA A 1 213 ? -4.950 -0.891 13.416 1.00 98.31 213 ALA A O 1
ATOM 1711 N N . ILE A 1 214 ? -7.086 -0.499 13.994 1.00 98.50 214 ILE A N 1
ATOM 1712 C CA . ILE A 1 214 ? -6.869 0.848 14.531 1.00 98.50 214 ILE A CA 1
ATOM 1713 C C . ILE A 1 214 ? -5.936 0.798 15.744 1.00 98.50 214 ILE A C 1
ATOM 1715 O O . ILE A 1 214 ? -4.990 1.585 15.803 1.00 98.50 214 ILE A O 1
ATOM 1719 N N . GLU A 1 215 ? -6.159 -0.135 16.673 1.00 98.25 215 GLU A N 1
ATOM 1720 C CA . GLU A 1 215 ? -5.283 -0.346 17.832 1.00 98.25 215 GLU A CA 1
ATOM 1721 C C . GLU A 1 215 ? -3.846 -0.651 17.383 1.00 98.25 215 GLU A C 1
ATOM 1723 O O . GLU A 1 215 ? -2.927 0.112 17.684 1.00 98.25 215 GLU A O 1
ATOM 1728 N N . GLY A 1 216 ? -3.659 -1.692 16.567 1.00 97.88 216 GLY A N 1
ATOM 1729 C CA . GLY A 1 216 ? -2.332 -2.117 16.124 1.00 97.88 216 GLY A CA 1
ATOM 1730 C C . GLY A 1 216 ? -1.600 -1.086 15.257 1.00 97.88 216 GLY A C 1
ATOM 1731 O O . GLY A 1 216 ? -0.411 -0.841 15.450 1.00 97.88 216 GLY A O 1
ATOM 1732 N N . LEU A 1 217 ? -2.292 -0.412 14.331 1.00 97.50 217 LEU A N 1
ATOM 1733 C CA . LEU A 1 217 ? -1.687 0.654 13.521 1.00 97.50 217 LEU A CA 1
ATOM 1734 C C . LEU A 1 217 ? -1.293 1.871 14.373 1.00 97.50 217 LEU A C 1
ATOM 1736 O O . LEU A 1 217 ? -0.321 2.557 14.057 1.00 97.50 217 LEU A O 1
ATOM 1740 N N . THR A 1 218 ? -2.024 2.144 15.456 1.00 97.12 218 THR A N 1
ATOM 1741 C CA . THR A 1 218 ? -1.655 3.193 16.417 1.00 97.12 218 THR A CA 1
ATOM 1742 C C . THR A 1 218 ? -0.393 2.802 17.187 1.00 97.12 218 THR A C 1
ATOM 1744 O O . THR A 1 218 ? 0.490 3.639 17.381 1.00 97.12 218 THR A O 1
ATOM 1747 N N . GLU A 1 219 ? -0.262 1.534 17.585 1.00 96.12 219 GLU A N 1
ATOM 1748 C CA . GLU A 1 219 ? 0.975 1.011 18.177 1.00 96.12 219 GLU A CA 1
ATOM 1749 C C . GLU A 1 219 ? 2.163 1.120 17.210 1.00 96.12 219 GLU A C 1
ATOM 1751 O O . GLU A 1 219 ? 3.213 1.632 17.604 1.00 96.12 219 GLU A O 1
ATOM 1756 N N . ASP A 1 220 ? 1.988 0.724 15.942 1.00 94.56 220 ASP A N 1
ATOM 1757 C CA . ASP A 1 220 ? 3.020 0.845 14.901 1.00 94.56 220 ASP A CA 1
ATOM 1758 C C . ASP A 1 220 ? 3.495 2.296 14.749 1.00 94.56 220 ASP A C 1
ATOM 1760 O O . ASP A 1 220 ? 4.695 2.568 14.655 1.00 94.56 220 ASP A O 1
ATOM 1764 N N . LEU A 1 221 ? 2.547 3.239 14.733 1.00 94.56 221 LEU A N 1
ATOM 1765 C CA . LEU A 1 221 ? 2.840 4.663 14.614 1.00 94.56 221 LEU A CA 1
ATOM 1766 C C . LEU A 1 221 ? 3.632 5.178 15.823 1.00 94.56 221 LEU A C 1
ATOM 1768 O O . LEU A 1 221 ? 4.550 5.975 15.651 1.00 94.56 221 LEU A O 1
ATOM 1772 N N . ASN A 1 222 ? 3.300 4.719 17.032 1.00 93.44 222 ASN A N 1
ATOM 1773 C CA . ASN A 1 222 ? 3.968 5.129 18.268 1.00 93.44 222 ASN A CA 1
ATOM 1774 C C . ASN A 1 222 ? 5.353 4.489 18.448 1.00 93.44 222 ASN A C 1
ATOM 1776 O O . ASN A 1 222 ? 6.206 5.055 19.134 1.00 93.44 222 ASN A O 1
ATOM 1780 N N . ALA 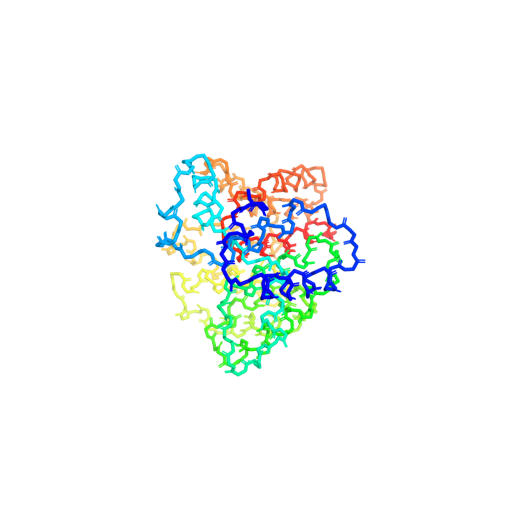A 1 223 ? 5.597 3.329 17.836 1.00 91.44 223 ALA A N 1
ATOM 1781 C CA . ALA A 1 223 ? 6.888 2.648 17.887 1.00 91.44 223 ALA A CA 1
ATOM 1782 C C . ALA A 1 223 ? 7.980 3.358 17.062 1.00 91.44 223 ALA A C 1
ATOM 1784 O O . ALA A 1 223 ? 9.170 3.141 17.301 1.00 91.44 223 ALA A O 1
ATOM 1785 N N . ILE A 1 224 ? 7.599 4.208 16.103 1.00 85.75 224 ILE A N 1
ATOM 1786 C CA . ILE A 1 224 ? 8.516 4.903 15.194 1.00 85.75 224 ILE A CA 1
ATOM 1787 C C . ILE A 1 224 ? 8.349 6.416 15.371 1.00 85.75 224 ILE A C 1
ATOM 1789 O O . ILE A 1 224 ? 7.269 6.967 15.178 1.00 85.75 224 ILE A O 1
ATOM 1793 N N . ILE A 1 225 ? 9.437 7.121 15.694 1.00 69.12 225 ILE A N 1
ATOM 1794 C CA . ILE A 1 225 ? 9.428 8.588 15.785 1.00 69.12 225 ILE A CA 1
ATOM 1795 C C . ILE A 1 225 ? 9.015 9.158 14.416 1.00 69.12 225 ILE A C 1
ATOM 1797 O O . ILE A 1 225 ? 9.706 8.937 13.426 1.00 69.12 225 ILE A O 1
ATOM 1801 N N . HIS A 1 226 ? 7.890 9.883 14.376 1.00 59.41 226 HIS A N 1
ATOM 1802 C CA . HIS A 1 226 ? 7.241 10.386 13.152 1.00 59.41 226 HIS A CA 1
ATOM 1803 C C . HIS A 1 226 ? 6.752 9.288 12.194 1.00 59.41 226 HIS A C 1
ATOM 1805 O O . HIS A 1 226 ? 6.955 9.411 10.988 1.00 59.41 226 HIS A O 1
ATOM 1811 N N . GLY A 1 227 ? 6.126 8.231 12.730 1.00 70.38 227 GLY A N 1
ATOM 1812 C CA . GLY A 1 227 ? 5.833 6.993 12.010 1.00 70.38 227 GLY A CA 1
ATOM 1813 C C . GLY A 1 227 ? 5.299 7.139 10.570 1.00 70.38 227 GLY A C 1
ATOM 1814 O O . GLY A 1 227 ? 4.647 8.135 10.237 1.00 70.38 227 GLY A O 1
ATOM 1815 N N . PRO A 1 228 ? 5.592 6.149 9.703 1.00 88.12 228 PRO A N 1
ATOM 1816 C CA . PRO A 1 228 ? 5.608 6.326 8.253 1.00 88.12 228 PRO A CA 1
ATOM 1817 C C . PRO A 1 228 ? 4.284 6.862 7.683 1.00 88.12 228 PRO A C 1
ATOM 1819 O O . PRO A 1 228 ? 3.219 6.426 8.129 1.00 88.12 228 PRO A O 1
ATOM 1822 N N . PRO A 1 229 ? 4.312 7.711 6.634 1.00 93.00 229 PRO A N 1
ATOM 1823 C CA . PRO A 1 229 ? 3.098 8.234 5.992 1.00 93.00 229 PRO A CA 1
ATOM 1824 C C . PRO A 1 229 ? 2.097 7.145 5.569 1.00 93.00 229 PRO A C 1
ATOM 1826 O O . PRO A 1 229 ? 0.889 7.364 5.601 1.00 93.00 229 PRO A O 1
ATOM 1829 N N . LEU A 1 230 ? 2.587 5.949 5.222 1.00 93.25 230 LEU A N 1
ATOM 1830 C CA . LEU A 1 230 ? 1.749 4.793 4.885 1.00 93.25 230 LEU A CA 1
ATOM 1831 C C . LEU A 1 230 ? 0.936 4.271 6.083 1.00 93.25 230 LEU A C 1
ATOM 1833 O O . LEU A 1 230 ? -0.226 3.918 5.913 1.00 93.25 230 LEU A O 1
ATOM 1837 N N . VAL A 1 231 ? 1.495 4.272 7.300 1.00 95.88 231 VAL A N 1
ATOM 1838 C CA . VAL A 1 231 ? 0.757 3.876 8.517 1.00 95.88 231 VAL A CA 1
ATOM 1839 C C . VAL A 1 231 ? -0.385 4.856 8.779 1.00 95.88 231 VAL A C 1
ATOM 1841 O O . VAL A 1 231 ? -1.503 4.443 9.074 1.00 95.88 231 VAL A O 1
ATOM 1844 N N . GLN A 1 232 ? -0.126 6.153 8.599 1.00 96.69 232 GLN A N 1
ATOM 1845 C CA . GLN A 1 232 ? -1.136 7.203 8.746 1.00 96.69 232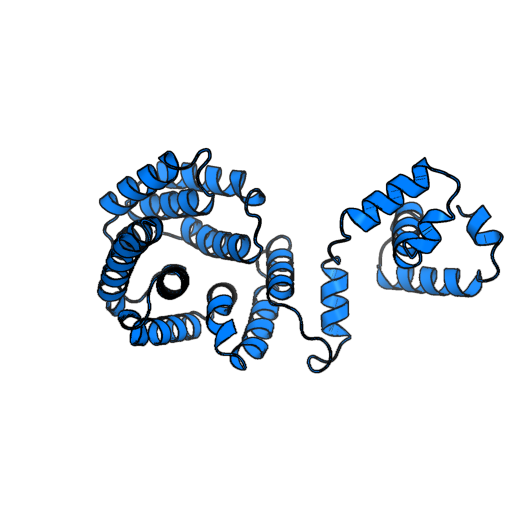 GLN A CA 1
ATOM 1846 C C . GLN A 1 232 ? -2.262 7.060 7.707 1.00 96.69 232 GLN A C 1
ATOM 1848 O O . GLN A 1 232 ? -3.429 7.217 8.056 1.00 96.69 232 GLN A O 1
ATOM 1853 N N . LEU A 1 233 ? -1.947 6.695 6.455 1.00 96.44 233 LEU A N 1
ATOM 1854 C CA . LEU A 1 233 ? -2.970 6.376 5.447 1.00 96.44 233 LEU A CA 1
ATOM 1855 C C . LEU A 1 233 ? -3.809 5.157 5.835 1.00 96.44 233 LEU A C 1
ATOM 1857 O O . LEU A 1 233 ? -5.031 5.200 5.724 1.00 96.44 233 LEU A O 1
ATOM 1861 N N . HIS A 1 234 ? -3.183 4.084 6.316 1.00 97.12 234 HIS A N 1
ATOM 1862 C CA . HIS A 1 234 ? -3.919 2.904 6.765 1.00 97.12 234 HIS A CA 1
ATOM 1863 C C . HIS A 1 234 ? -4.834 3.211 7.959 1.00 97.12 234 HIS A C 1
ATOM 1865 O O . HIS A 1 234 ? -5.959 2.718 7.993 1.00 97.12 234 HIS A O 1
ATOM 1871 N N . LEU A 1 235 ? -4.407 4.074 8.890 1.00 97.81 235 LEU A N 1
ATOM 1872 C CA . LEU A 1 235 ? -5.274 4.583 9.959 1.00 97.81 235 LEU A CA 1
ATOM 1873 C C . LEU A 1 235 ? -6.455 5.375 9.401 1.00 97.81 235 LEU A C 1
ATOM 1875 O O . LEU A 1 235 ? -7.577 5.187 9.867 1.00 97.81 235 LEU A O 1
ATOM 1879 N N . ALA A 1 236 ? -6.226 6.232 8.403 1.00 97.94 236 ALA A N 1
ATOM 1880 C CA . ALA A 1 236 ? -7.298 6.985 7.762 1.00 97.94 236 ALA A CA 1
ATOM 1881 C C . ALA A 1 236 ? -8.351 6.052 7.143 1.00 97.94 236 ALA A C 1
ATOM 1883 O O . ALA A 1 236 ? -9.539 6.213 7.409 1.00 97.94 236 ALA A O 1
ATOM 1884 N N . ILE A 1 237 ? -7.914 5.038 6.387 1.00 97.50 237 ILE A N 1
ATOM 1885 C CA . ILE A 1 237 ? -8.796 4.038 5.764 1.00 97.50 237 ILE A CA 1
ATOM 1886 C C . ILE A 1 237 ? -9.558 3.246 6.832 1.00 97.50 237 ILE A C 1
ATOM 1888 O O . ILE A 1 237 ? -10.778 3.129 6.753 1.00 97.50 237 ILE A O 1
ATOM 1892 N N . ALA A 1 238 ? -8.866 2.733 7.853 1.00 97.88 238 ALA A N 1
ATOM 1893 C CA . ALA A 1 238 ? -9.493 1.924 8.895 1.00 97.88 238 ALA A CA 1
ATOM 1894 C C . ALA A 1 238 ? -10.549 2.711 9.695 1.00 97.88 238 ALA A C 1
ATOM 1896 O O . ALA A 1 238 ? -11.624 2.176 9.949 1.00 97.88 238 ALA A O 1
ATOM 1897 N N . ASN A 1 239 ? -10.279 3.980 10.035 1.00 98.25 239 ASN A N 1
ATOM 1898 C CA . ASN A 1 239 ? -11.255 4.855 10.698 1.00 98.25 239 ASN A CA 1
ATOM 1899 C C . ASN A 1 239 ? -12.435 5.203 9.780 1.00 98.25 239 ASN A C 1
ATOM 1901 O O . ASN A 1 239 ? -13.579 5.234 10.223 1.00 98.25 239 ASN A O 1
ATOM 1905 N N . GLN A 1 240 ? -12.182 5.424 8.487 1.00 97.75 240 GLN A N 1
ATOM 1906 C CA . GLN A 1 240 ? -13.253 5.705 7.532 1.00 97.75 240 GLN A CA 1
ATOM 1907 C C . GLN A 1 240 ? -14.207 4.508 7.419 1.00 97.75 240 GLN A C 1
ATOM 1909 O O . GLN A 1 240 ? -15.420 4.687 7.490 1.00 97.75 240 GLN A O 1
ATOM 1914 N N . LEU A 1 241 ? -13.662 3.292 7.306 1.00 96.25 241 LEU A N 1
ATOM 1915 C CA . LEU A 1 241 ? -14.437 2.051 7.207 1.00 96.25 241 LEU A CA 1
ATOM 1916 C C . LEU A 1 241 ? -15.137 1.659 8.521 1.00 96.25 241 LEU A C 1
ATOM 1918 O O . LEU A 1 241 ? -16.161 0.980 8.480 1.00 96.25 241 LEU A O 1
ATOM 1922 N N . SER A 1 242 ? -14.631 2.093 9.681 1.00 97.56 242 SER A N 1
ATOM 1923 C CA . SER A 1 242 ? -15.311 1.909 10.973 1.00 97.56 242 SER A CA 1
ATOM 1924 C C . SER A 1 242 ? -16.408 2.947 11.244 1.00 97.56 242 SER A C 1
ATOM 1926 O O . SER A 1 242 ? -17.184 2.787 12.187 1.00 97.56 242 SER A O 1
ATOM 1928 N N . GLY A 1 243 ? -16.496 3.999 10.422 1.00 97.25 243 GLY A N 1
ATOM 1929 C CA . GLY A 1 243 ? -17.469 5.083 10.550 1.00 97.25 243 GLY A CA 1
ATOM 1930 C C . GLY A 1 243 ? -16.969 6.318 11.310 1.00 97.25 243 GLY A C 1
ATOM 1931 O O . GLY A 1 243 ? -17.714 7.296 11.411 1.00 97.25 243 GLY A O 1
ATOM 1932 N N . ASP A 1 244 ? -15.723 6.339 11.793 1.00 97.88 244 ASP A N 1
ATOM 1933 C CA . ASP A 1 244 ? -15.107 7.529 12.399 1.00 97.88 244 ASP A CA 1
ATOM 1934 C C . ASP A 1 244 ? -14.519 8.459 11.323 1.00 97.88 244 ASP A C 1
ATOM 1936 O O . ASP A 1 244 ? -13.311 8.558 11.088 1.00 97.88 244 ASP A O 1
ATOM 1940 N N . THR A 1 245 ? -15.418 9.157 10.630 1.00 97.44 245 THR A N 1
ATOM 1941 C CA . THR A 1 245 ? -15.072 10.054 9.516 1.00 97.44 245 THR A CA 1
ATOM 1942 C C . THR A 1 245 ? -14.167 11.220 9.937 1.00 97.44 245 THR A C 1
ATOM 1944 O O . THR A 1 245 ? -13.373 11.708 9.131 1.00 97.44 245 THR A O 1
ATOM 1947 N N . GLU A 1 246 ? -14.273 11.705 11.176 1.00 97.69 246 GLU A N 1
ATOM 1948 C CA . GLU A 1 246 ? -13.460 12.840 11.627 1.00 97.69 246 GLU A CA 1
ATOM 1949 C C . GLU A 1 246 ? -12.019 12.403 11.910 1.00 97.69 246 GLU A C 1
ATOM 1951 O O . GLU A 1 246 ? -11.088 13.040 11.406 1.00 97.69 246 GLU A O 1
ATOM 1956 N N . ALA A 1 247 ? -11.824 11.267 12.591 1.00 97.81 247 ALA A N 1
ATOM 1957 C CA . ALA A 1 247 ? -10.496 10.680 12.753 1.00 97.81 247 ALA A CA 1
ATOM 1958 C C . ALA A 1 247 ? -9.867 10.332 11.394 1.00 97.81 247 ALA A C 1
ATOM 1960 O O . ALA A 1 247 ? -8.685 10.601 11.163 1.00 97.81 247 ALA A O 1
ATOM 1961 N N . ALA A 1 248 ? -10.658 9.796 10.457 1.00 98.19 248 ALA A N 1
ATOM 1962 C CA . ALA A 1 248 ? -10.191 9.484 9.110 1.00 98.19 248 ALA A CA 1
ATOM 1963 C C . ALA A 1 248 ? -9.616 10.711 8.381 1.00 98.19 248 ALA A C 1
ATOM 1965 O O . ALA A 1 248 ? -8.504 10.658 7.845 1.00 98.19 248 ALA A O 1
ATOM 1966 N N . LYS A 1 249 ? -10.337 11.842 8.397 1.00 97.81 249 LYS A N 1
ATOM 1967 C CA . LYS A 1 249 ? -9.880 13.103 7.786 1.00 97.81 249 LYS A CA 1
ATOM 1968 C C . LYS A 1 249 ? -8.596 13.617 8.425 1.00 97.81 249 LYS A C 1
ATOM 1970 O O . LYS A 1 249 ? -7.704 14.076 7.708 1.00 97.81 249 LYS A O 1
ATOM 1975 N N . GLU A 1 250 ? -8.501 13.553 9.752 1.00 97.75 250 GLU A N 1
ATOM 1976 C CA . GLU A 1 250 ? -7.312 13.991 10.480 1.00 97.75 250 GLU A CA 1
ATOM 1977 C C . GLU A 1 250 ? -6.078 13.181 10.058 1.00 97.75 250 GLU A C 1
ATOM 1979 O O . GLU A 1 250 ? -5.038 13.753 9.713 1.00 97.75 250 GLU A O 1
ATOM 1984 N N . TRP A 1 251 ? -6.198 11.852 10.028 1.00 97.88 251 TRP A N 1
ATOM 1985 C CA . TRP A 1 251 ? -5.105 10.970 9.627 1.00 97.88 251 TRP A CA 1
ATOM 1986 C C . TRP A 1 251 ? -4.717 11.139 8.160 1.00 97.88 251 TRP A C 1
ATOM 1988 O O . TRP A 1 251 ? -3.525 11.200 7.853 1.00 97.88 251 TRP A O 1
ATOM 1998 N N . LEU A 1 252 ? -5.690 11.309 7.260 1.00 97.56 252 LEU A N 1
ATOM 1999 C CA . LEU A 1 252 ? -5.418 11.575 5.848 1.00 97.56 252 LEU A CA 1
ATOM 2000 C C . LEU A 1 252 ? -4.652 12.893 5.658 1.00 97.56 252 LEU A C 1
ATOM 2002 O O . LEU A 1 252 ? -3.706 12.957 4.871 1.00 97.56 252 LEU A O 1
ATOM 2006 N N . ALA A 1 253 ? -5.026 13.945 6.392 1.00 97.00 253 ALA A N 1
ATOM 2007 C CA . ALA A 1 253 ? -4.333 15.229 6.342 1.00 97.00 253 ALA A CA 1
ATOM 2008 C C . ALA A 1 253 ? -2.876 15.110 6.824 1.00 97.00 253 ALA A C 1
ATOM 2010 O O . ALA A 1 253 ? -1.968 15.613 6.157 1.00 97.00 253 ALA A O 1
ATOM 2011 N N . LYS A 1 254 ? -2.643 14.395 7.934 1.00 95.88 254 LYS A N 1
ATOM 2012 C CA . LYS A 1 254 ? -1.293 14.101 8.447 1.00 95.88 254 LYS A CA 1
ATOM 2013 C C . LYS A 1 254 ? -0.458 13.332 7.423 1.00 95.88 254 LYS A C 1
ATOM 2015 O O . LYS A 1 254 ? 0.658 13.752 7.114 1.00 95.88 254 LYS A O 1
ATOM 2020 N N . ALA A 1 255 ? -1.032 12.288 6.828 1.00 96.06 255 ALA A N 1
ATOM 2021 C CA . ALA A 1 255 ? -0.343 11.471 5.839 1.00 96.06 255 ALA A CA 1
ATOM 2022 C C . ALA A 1 255 ? 0.082 12.291 4.614 1.00 96.06 255 ALA A C 1
ATOM 2024 O O . ALA A 1 255 ? 1.228 12.207 4.172 1.00 96.06 255 ALA A O 1
ATOM 2025 N N . LYS A 1 256 ? -0.815 13.141 4.096 1.00 95.06 256 LYS A N 1
ATOM 2026 C CA . LYS A 1 256 ? -0.521 14.047 2.975 1.00 95.06 256 LYS A CA 1
ATOM 2027 C C . LYS A 1 256 ? 0.583 15.047 3.308 1.00 95.06 256 LYS A C 1
ATOM 2029 O O . LYS A 1 256 ? 1.450 15.273 2.470 1.00 95.06 256 LYS A O 1
ATOM 2034 N N . ALA A 1 257 ? 0.583 15.607 4.518 1.00 94.25 257 ALA A N 1
ATOM 2035 C CA . ALA A 1 257 ? 1.634 16.522 4.961 1.00 94.25 257 ALA A CA 1
ATOM 2036 C C . ALA A 1 257 ? 3.005 15.829 5.076 1.00 94.25 257 ALA A C 1
ATOM 2038 O O . ALA A 1 257 ? 4.031 16.445 4.805 1.00 94.25 257 ALA A O 1
ATOM 2039 N N . ALA A 1 258 ? 3.025 14.544 5.437 1.00 93.31 258 ALA A N 1
ATOM 2040 C CA . ALA A 1 258 ? 4.247 13.756 5.569 1.00 93.31 258 ALA A CA 1
ATOM 2041 C C . ALA A 1 258 ? 4.699 13.085 4.257 1.00 93.31 258 ALA A C 1
ATOM 2043 O O . ALA A 1 258 ? 5.753 12.452 4.226 1.00 93.31 258 ALA A O 1
ATOM 2044 N N . ARG A 1 259 ? 3.942 13.212 3.162 1.00 90.81 259 ARG A N 1
ATOM 2045 C CA . ARG A 1 259 ? 4.182 12.502 1.897 1.00 90.81 259 ARG A CA 1
ATOM 2046 C C . ARG A 1 259 ? 5.607 12.647 1.366 1.00 90.81 259 ARG A C 1
ATOM 2048 O O . ARG A 1 259 ? 6.201 11.658 0.946 1.00 90.81 259 ARG A O 1
ATOM 2055 N N . ASP A 1 260 ? 6.148 13.863 1.349 1.00 87.88 260 ASP A N 1
ATOM 2056 C CA . ASP A 1 260 ? 7.460 14.120 0.741 1.00 87.88 260 ASP A CA 1
ATOM 2057 C C . ASP A 1 260 ? 8.623 13.518 1.559 1.00 87.88 260 ASP A C 1
ATOM 2059 O O . ASP A 1 260 ? 9.762 13.523 1.102 1.00 87.88 260 ASP A O 1
ATOM 2063 N N . THR A 1 261 ? 8.344 12.926 2.730 1.00 88.19 261 THR A N 1
ATOM 2064 C CA . THR A 1 261 ? 9.317 12.120 3.484 1.00 88.19 261 THR A CA 1
ATOM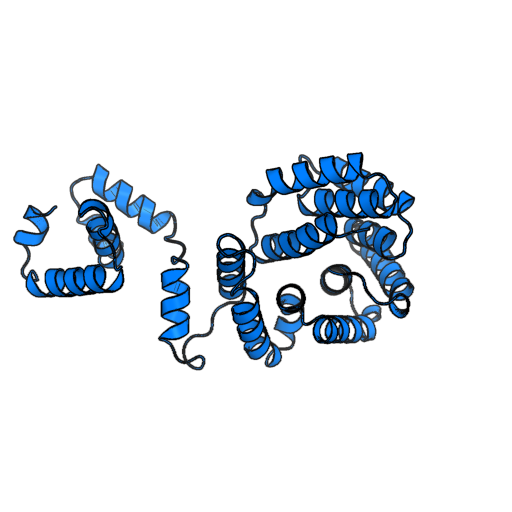 2065 C C . THR A 1 261 ? 9.507 10.708 2.912 1.00 88.19 261 THR A C 1
ATOM 2067 O O . THR A 1 261 ? 10.401 9.989 3.354 1.00 88.19 261 THR A O 1
ATOM 2070 N N . LEU A 1 262 ? 8.692 10.290 1.932 1.00 85.06 262 LEU A N 1
ATOM 2071 C CA . LEU A 1 262 ? 8.866 9.020 1.228 1.00 85.06 262 LEU A CA 1
ATOM 2072 C C . LEU A 1 262 ? 10.035 9.116 0.246 1.00 85.06 262 LEU A C 1
ATOM 2074 O O . LEU A 1 262 ? 10.000 9.879 -0.721 1.00 85.06 262 LEU A O 1
ATOM 2078 N N . TRP A 1 263 ? 11.060 8.305 0.485 1.00 81.50 263 TRP A N 1
ATOM 2079 C CA . TRP A 1 263 ? 12.299 8.325 -0.291 1.00 81.50 263 TRP A CA 1
ATOM 2080 C C . TRP A 1 263 ? 12.172 7.547 -1.598 1.00 81.50 263 TRP A C 1
ATOM 2082 O O . TRP A 1 263 ? 12.694 7.978 -2.622 1.00 81.50 263 TRP A O 1
ATOM 2092 N N . GLN A 1 264 ? 11.471 6.411 -1.568 1.00 81.62 264 GLN A N 1
ATOM 2093 C CA . GLN A 1 264 ? 11.398 5.508 -2.708 1.00 81.62 264 GLN A CA 1
ATOM 2094 C C . GLN A 1 264 ? 10.230 5.875 -3.635 1.00 81.62 264 GLN A C 1
ATOM 2096 O O . GLN A 1 264 ? 9.110 6.091 -3.158 1.00 81.62 264 GLN A O 1
ATOM 2101 N N . PRO A 1 265 ? 10.438 5.884 -4.962 1.00 78.25 265 PRO A N 1
ATOM 2102 C CA . PRO A 1 265 ? 9.367 6.137 -5.926 1.00 78.25 265 PRO A CA 1
ATOM 2103 C C . PRO A 1 265 ? 8.210 5.134 -5.796 1.00 78.25 265 PRO A C 1
ATOM 2105 O O . PRO A 1 265 ? 7.042 5.514 -5.840 1.00 78.25 265 PRO A O 1
ATOM 2108 N N . ALA A 1 266 ? 8.519 3.858 -5.548 1.00 79.56 266 ALA A N 1
ATOM 2109 C CA . ALA A 1 266 ? 7.506 2.828 -5.317 1.00 79.56 266 ALA A CA 1
ATOM 2110 C C . ALA A 1 266 ? 6.615 3.141 -4.101 1.00 79.56 266 ALA A C 1
ATOM 2112 O O . ALA A 1 266 ? 5.396 3.005 -4.187 1.00 79.56 266 ALA A O 1
ATOM 2113 N N . ASP A 1 267 ? 7.192 3.638 -3.002 1.00 85.31 267 ASP A N 1
ATOM 2114 C CA . ASP A 1 267 ? 6.425 4.005 -1.806 1.00 85.31 267 ASP A CA 1
ATOM 2115 C C . ASP A 1 267 ? 5.512 5.201 -2.069 1.00 85.31 267 ASP A C 1
ATOM 2117 O O . ASP A 1 267 ? 4.371 5.225 -1.611 1.00 85.31 267 ASP A O 1
ATOM 2121 N N . LYS A 1 268 ? 5.978 6.186 -2.847 1.00 87.12 268 LYS A N 1
ATOM 2122 C CA . LYS A 1 268 ? 5.133 7.305 -3.286 1.00 87.12 268 LYS A CA 1
ATOM 2123 C C . LYS A 1 268 ? 3.970 6.806 -4.142 1.00 87.12 268 LYS A C 1
ATOM 2125 O O . LYS A 1 268 ? 2.868 7.324 -4.019 1.00 87.12 268 LYS A O 1
ATOM 2130 N N . LEU A 1 269 ? 4.196 5.807 -4.991 1.00 84.62 269 LEU A N 1
ATOM 2131 C CA . LEU A 1 269 ? 3.153 5.243 -5.842 1.00 84.62 269 LEU A CA 1
ATOM 2132 C C . LEU A 1 269 ? 2.112 4.471 -5.019 1.00 84.62 269 LEU A C 1
ATOM 2134 O O . LEU A 1 269 ? 0.912 4.673 -5.197 1.00 84.62 269 LEU A O 1
ATOM 2138 N N . HIS A 1 270 ? 2.571 3.653 -4.066 1.00 89.00 270 HIS A N 1
ATOM 2139 C CA . HIS A 1 270 ? 1.715 3.006 -3.068 1.00 89.00 270 HIS A CA 1
ATOM 2140 C C . HIS A 1 270 ? 0.888 4.028 -2.292 1.00 89.00 270 HIS A C 1
ATOM 2142 O O . HIS A 1 270 ? -0.318 3.856 -2.130 1.00 89.00 270 HIS A O 1
ATOM 2148 N N . PHE A 1 271 ? 1.530 5.111 -1.853 1.00 92.31 271 PHE A N 1
ATOM 2149 C CA . PHE A 1 271 ? 0.872 6.192 -1.138 1.00 92.31 271 PHE A CA 1
ATOM 2150 C C . PHE A 1 271 ? -0.286 6.779 -1.949 1.00 92.31 271 PHE A C 1
ATOM 2152 O O . PHE A 1 271 ? -1.358 6.991 -1.399 1.00 92.31 271 PHE A O 1
ATOM 2159 N N . GLU A 1 272 ? -0.111 7.009 -3.251 1.00 90.06 272 GLU A N 1
ATOM 2160 C CA . GLU A 1 272 ? -1.172 7.584 -4.086 1.00 90.06 272 GLU A CA 1
ATOM 2161 C C . GLU A 1 272 ? -2.357 6.637 -4.297 1.00 90.06 272 GLU A C 1
ATOM 2163 O O . GLU A 1 272 ? -3.510 7.069 -4.233 1.00 90.06 272 GLU A O 1
ATOM 2168 N N . VAL A 1 273 ? -2.093 5.340 -4.482 1.00 90.06 273 VAL A N 1
ATOM 2169 C CA . VAL A 1 273 ? -3.147 4.313 -4.555 1.00 90.06 273 VAL A CA 1
ATOM 2170 C C . VAL A 1 273 ? -3.976 4.305 -3.267 1.00 90.06 273 VAL A C 1
ATOM 2172 O O . VAL A 1 273 ? -5.203 4.388 -3.317 1.00 90.06 273 VAL A O 1
ATOM 2175 N N . LEU A 1 274 ? -3.309 4.279 -2.112 1.00 94.12 274 LEU A N 1
ATOM 2176 C CA . LEU A 1 274 ? -3.963 4.266 -0.802 1.00 94.12 274 LEU A CA 1
ATOM 2177 C C . LEU A 1 274 ? -4.646 5.600 -0.469 1.00 94.12 274 LEU A C 1
ATOM 2179 O O . LEU A 1 274 ? -5.690 5.615 0.175 1.00 94.12 274 LEU A O 1
ATOM 2183 N N . CYS A 1 275 ? -4.098 6.725 -0.926 1.00 94.38 275 CYS A N 1
ATOM 2184 C CA . CYS A 1 275 ? -4.712 8.040 -0.768 1.00 94.38 275 CYS A CA 1
ATOM 2185 C C . CYS A 1 275 ? -6.057 8.104 -1.504 1.00 94.38 275 CYS A C 1
ATOM 2187 O O . CYS A 1 275 ? -7.051 8.528 -0.915 1.00 94.38 275 CYS A O 1
ATOM 2189 N N . LYS A 1 276 ? -6.118 7.609 -2.749 1.00 91.50 276 LYS A N 1
ATOM 2190 C CA . LYS A 1 276 ? -7.377 7.490 -3.503 1.00 91.50 276 LYS A CA 1
ATOM 2191 C C . LYS A 1 276 ? -8.385 6.599 -2.782 1.00 91.50 276 LYS A C 1
ATOM 2193 O O . LYS A 1 276 ? -9.573 6.913 -2.747 1.00 91.50 276 LYS A O 1
ATOM 2198 N N . GLU A 1 277 ? -7.928 5.489 -2.211 1.00 93.56 277 GLU A N 1
ATOM 2199 C CA . GLU A 1 277 ? -8.797 4.614 -1.429 1.00 93.56 277 GLU A CA 1
ATOM 2200 C C . GLU A 1 277 ? -9.351 5.331 -0.191 1.00 93.56 277 GLU A C 1
ATOM 2202 O O . GLU A 1 277 ? -10.563 5.360 0.000 1.00 93.56 277 GLU A O 1
ATOM 2207 N N . ALA A 1 278 ? -8.496 5.983 0.601 1.00 95.44 278 ALA A N 1
ATOM 2208 C CA . ALA A 1 278 ? -8.907 6.734 1.787 1.00 95.44 278 ALA A CA 1
ATOM 2209 C C . ALA A 1 278 ? -9.943 7.826 1.465 1.00 95.44 278 ALA A C 1
ATOM 2211 O O . ALA A 1 278 ? -10.853 8.074 2.251 1.00 95.44 278 ALA A O 1
ATOM 2212 N N . GLU A 1 279 ? -9.829 8.465 0.298 1.00 94.38 279 GLU A N 1
ATOM 2213 C CA . GLU A 1 279 ? -10.773 9.483 -0.179 1.00 94.38 279 GLU A CA 1
ATOM 2214 C C . GLU A 1 279 ? -12.124 8.912 -0.637 1.00 94.38 279 GLU A C 1
ATOM 2216 O O . GLU A 1 279 ? -13.112 9.648 -0.702 1.00 94.38 279 GLU A O 1
ATOM 2221 N N . THR A 1 280 ? -12.177 7.625 -0.987 1.00 93.56 280 THR A N 1
ATOM 2222 C CA . THR A 1 280 ? -13.354 6.989 -1.602 1.00 93.56 280 THR A CA 1
ATOM 2223 C C . THR A 1 280 ? -14.005 5.908 -0.743 1.00 93.56 280 THR A C 1
ATOM 2225 O O . THR A 1 280 ? -15.119 5.490 -1.067 1.00 93.56 280 THR A O 1
ATOM 2228 N N . ALA A 1 281 ? -13.366 5.497 0.354 1.00 91.25 281 ALA A N 1
ATOM 2229 C CA . ALA A 1 281 ? -13.893 4.530 1.309 1.00 91.25 281 ALA A CA 1
ATOM 2230 C C . ALA A 1 281 ? -15.219 5.016 1.931 1.00 91.25 281 ALA A C 1
ATOM 2232 O O . ALA A 1 281 ? -15.344 6.159 2.385 1.00 91.25 281 ALA A O 1
ATOM 2233 N N . LYS A 1 282 ? -16.228 4.142 1.921 1.00 85.81 282 LYS A N 1
ATOM 2234 C CA . LYS A 1 282 ? -17.589 4.379 2.414 1.00 85.81 282 LYS A CA 1
ATOM 2235 C C . LYS A 1 282 ? -18.138 3.136 3.083 1.00 85.81 282 LYS A C 1
ATOM 2237 O O . LYS A 1 282 ? -17.753 2.036 2.631 1.00 85.81 282 LYS A O 1
#

pLDDT: mean 77.46, std 18.59, range [38.22, 98.5]

Foldseek 3Di:
DVVVCVPDPPVPVVVVVLVVVVVVPPDDDDPVVSVLVVVLVPADPVNLVVDPPPVVSVVSCCVVVVDPPPPLCRLVCCVVVDDCVGDDDDLLSLLVNLLVCCPPPVLVCSLVSLVVLVVVCVVDPVCLLLSLLSCLSNVVVVSLLVSLVVLLVCLVVDDAVRLVSSLLSNLLDQHPLVCLVSSLVSLVRNCVRHVPNLSNLSSCVSNVNLVSNLVVLVVQCVVDDNHALVSLLSNLLSCVQVPVNVSNVVSLVSSVVCLVVDDGSSVNSSSVSSSVNSVVRD

Sequence (282 aa):
MAEWLRNHERHDEANELFGSAVAMLGEPITTQSATVIVCVHLCTEERLSEITDSGLRDNLLNLYSGGIQPTLEDVRNRAQRTPVESWRPTWDEWCEMSLAHYRPLQWKGAETEAQTAIQVAREKEEWLRKMAPFLLLAGEHDAYREICEQLLTKVDDLHGNALIYALQICLLCPQDERNAATILQAAQRAAEETSNRHLLHVAYYRSGQFDKAIEGLTEDLNAIIHGPPLVQLHLAIANQLSGDTEAAKEWLAKAKAARDTLWQPADKLHFEVLCKEAETAK

Radius of gyration: 23.87 Å; chains: 1; bounding box: 56×59×54 Å

Secondary structure (DSSP, 8-state):
-HHHHHTSS-HHHHHHHHHHHHHHH-S---HHHHHHHHHHHH--HHHHTT---HHHHHHHHHHHHT-----HHHHHHHHHHS-TTT----HHHHHHHHHHHHHHHTTTTHHHHHHHHHHHHTT-HHHHHHHHHHHHHTT-HHHHHHHHHHHHHTGGG--HHHHHHHHHHHTSSPPPHHHHHHHHHHHHHHHHHHS--HHHHHHHHHTT-HHHHHHHHHHHHHHSTT--HHHHHHHHHHHHHHT-HHHHHHHHHHHHHHGGG--SHHHHHHHHHHHHHHHH--